Protein AF-A0A6G0QU38-F1 (afdb_monomer)

Solvent-accessible surface area (backbone atoms only — not comparable to full-atom values): 20913 Å² total; per-residue (Å²): 89,66,68,60,54,45,53,57,48,73,74,32,94,84,66,45,70,65,59,50,24,56,46,50,22,68,76,66,70,71,56,74,58,52,66,67,56,54,54,48,53,69,67,51,74,89,78,92,53,99,56,76,74,62,92,64,86,72,71,57,101,47,61,68,61,53,51,50,51,50,51,51,52,53,54,51,55,74,68,57,76,94,80,87,87,85,88,84,82,90,90,87,86,83,85,90,82,86,81,88,78,88,81,86,83,83,86,78,87,92,62,63,77,64,53,52,55,51,49,51,52,52,52,52,51,51,48,54,50,51,48,51,52,50,48,53,51,50,51,50,50,50,52,51,48,52,50,50,53,51,50,49,53,51,52,54,52,50,51,53,51,50,53,50,51,54,46,53,56,42,50,78,74,46,82,72,60,66,68,62,54,52,52,50,51,52,49,50,52,51,51,51,52,54,50,50,54,50,54,54,51,54,52,53,54,50,54,54,53,50,54,52,52,55,50,51,50,52,51,52,55,52,57,71,67,44,80,88,68,67,67,66,57,55,52,54,52,51,51,53,51,51,53,52,51,52,52,51,50,53,51,53,53,51,53,52,51,51,50,51,54,51,51,53,52,50,52,53,50,52,52,52,53,51,51,51,49,52,54,51,50,52,52,52,50,51,53,50,51,53,50,52,53,52,51,52,53,50,52,51,52,52,51,54,52,51,54,50,52,54,50,54,51,51,53,50,51,53,51,51,52,54,52,49,54,52,50,51,54,51,52,51,53,52,51,54,52,48,53,54,50,50,54,52,53,50,53,52,50,52,53,52,52,52,55,55,63,74,74,110

Mean predicted aligned error: 23.04 Å

Organism: NCBI:txid53985

Sequence (360 aa):
MRNQARSHYYANPKMTYELMADWCAREFGRGRPARSTISQILRTPLQDCANPDTMRLRQGAHPEMEAELFAEIAAQASTMSVTDIIDLDLEQKPAISDGVDRGQGKRGDVEATQVEQGIAFVVELEQMGLETEKFKAQQMEFQSLMQRHTSVLNMTIEEHQLDMTAFELKIEKHGLDKDDVEMKNAQHQQDTAALKMKIEGHHQDLCVLKMQLEQQSRYITSLDTVPSGIVQHQDIAALQQHALETKALKQDIAALQEQHAQETKALKQDIAALAQMHAHDIATFKKSYVLQAQDIATITKSYVLQAQEMSTMKELHKKANSSLSGTDSAIEAVRDELKKKDKILLGIRDVVNALIQSKN

Foldseek 3Di:
DLVVLLVVPVVDVPDDLQNSQVVCCVPVVDDRDDSVVSVVSNPDDDDPDPDPPDPDPPCDPDVPVVVVVVVVVVVVVVVDDDDDPDDDDDDDDDDDDDDDDDDDDDDDDDPCPPVVVVVVVVVVVVVVVVVVVVVVVVVVVVVVVVVVVVVVVVVVVVVVVVVVVVVVVVCVPDPDPVVVVVVVVVVVVVVVVVVVVVVVVVVVVVVVVVVVVVVVVVVVVVVVPPPPDDPVVVVVVVVVVVVVVVVVVVVVVVVVVVVVVVVVVVVVVVVVVVVVVVVVVVVVVVVVVVVVVVVVVVVVVVVVVVVVVVVVVVVVVVVVVVVVVVVVVVVVVVVVVVVVVVVVVVVVVVVVVVVVVVVD

Structure (mmCIF, N/CA/C/O backbone):
data_AF-A0A6G0QU38-F1
#
_entry.id   AF-A0A6G0QU38-F1
#
loop_
_atom_site.group_PDB
_atom_site.id
_atom_site.type_symbol
_atom_site.label_atom_id
_atom_site.label_alt_id
_atom_site.label_comp_id
_atom_site.label_asym_id
_atom_site.label_entity_id
_atom_site.label_seq_id
_atom_site.pdbx_PDB_ins_code
_atom_site.Cartn_x
_atom_site.Cartn_y
_atom_site.Cartn_z
_atom_site.occupancy
_atom_site.B_iso_or_equiv
_atom_site.auth_seq_id
_atom_site.auth_comp_id
_atom_site.auth_asym_id
_atom_site.auth_atom_id
_atom_site.pdbx_PDB_model_num
ATOM 1 N N . MET A 1 1 ? -10.727 -23.084 -14.901 1.00 67.94 1 MET A N 1
ATOM 2 C CA . MET A 1 1 ? -11.896 -22.278 -14.434 1.00 67.94 1 MET A CA 1
ATOM 3 C C . MET A 1 1 ? -12.925 -21.946 -15.527 1.00 67.94 1 MET A C 1
ATOM 5 O O . MET A 1 1 ? -14.022 -22.484 -15.472 1.00 67.94 1 MET A O 1
ATOM 9 N N . ARG A 1 2 ? -12.651 -21.050 -16.499 1.00 74.19 2 ARG A N 1
ATOM 10 C CA . ARG A 1 2 ? -13.700 -20.515 -17.410 1.00 74.19 2 ARG A CA 1
ATOM 11 C C . ARG A 1 2 ? -14.380 -21.585 -18.280 1.00 74.19 2 ARG A C 1
ATOM 13 O O . ARG A 1 2 ? -15.598 -21.559 -18.420 1.00 74.19 2 ARG A O 1
ATOM 20 N N . ASN A 1 3 ? -13.618 -22.542 -18.811 1.00 72.94 3 ASN A N 1
ATOM 21 C CA . ASN A 1 3 ? -14.157 -23.629 -19.642 1.00 72.94 3 ASN A CA 1
ATOM 22 C C . ASN A 1 3 ? -14.991 -24.635 -18.824 1.00 72.94 3 ASN A C 1
ATOM 24 O O . ASN A 1 3 ? -16.092 -24.991 -19.235 1.00 72.94 3 ASN A O 1
ATOM 28 N N . GLN A 1 4 ? -14.530 -25.009 -17.624 1.00 75.50 4 GLN A N 1
ATOM 29 C CA . GLN A 1 4 ? -15.280 -25.867 -16.691 1.00 75.50 4 GLN A CA 1
ATOM 30 C C . GLN A 1 4 ? -16.606 -25.224 -16.259 1.00 75.50 4 GLN A C 1
ATOM 32 O O . GLN A 1 4 ? -17.638 -25.888 -16.245 1.00 75.50 4 GLN A O 1
ATOM 37 N N . ALA A 1 5 ? -16.603 -23.914 -15.994 1.00 77.56 5 ALA A N 1
ATOM 38 C CA . ALA A 1 5 ? -17.813 -23.168 -15.666 1.00 77.56 5 ALA A CA 1
ATOM 39 C C . ALA A 1 5 ? -18.856 -23.210 -16.801 1.00 77.56 5 ALA A C 1
ATOM 41 O O . ALA A 1 5 ? -20.038 -23.443 -16.560 1.00 77.56 5 ALA A O 1
ATOM 42 N N . ARG A 1 6 ? -18.433 -23.054 -18.058 1.00 80.00 6 ARG A N 1
ATOM 43 C CA . ARG A 1 6 ? -19.341 -23.155 -19.214 1.00 80.00 6 ARG A CA 1
ATOM 44 C C . ARG A 1 6 ? -19.922 -24.554 -19.365 1.00 80.00 6 ARG A C 1
ATOM 46 O O . ARG A 1 6 ? -21.130 -24.686 -19.524 1.00 80.00 6 ARG A O 1
ATOM 53 N N . SER A 1 7 ? -19.072 -25.577 -19.278 1.00 80.25 7 SER A N 1
ATOM 54 C CA . SER A 1 7 ? -19.500 -26.977 -19.363 1.00 80.25 7 SER A CA 1
ATOM 55 C C . SER A 1 7 ? -20.567 -27.288 -18.308 1.00 80.25 7 SER A C 1
ATOM 57 O O . SER A 1 7 ? -21.636 -27.800 -18.629 1.00 80.25 7 SER A O 1
ATOM 59 N N . HIS A 1 8 ? -20.343 -26.849 -17.067 1.00 82.06 8 HIS A N 1
ATOM 60 C CA . HIS A 1 8 ? -21.290 -27.035 -15.971 1.00 82.06 8 HIS A CA 1
ATOM 61 C C . HIS A 1 8 ? -22.615 -26.270 -16.157 1.00 82.06 8 HIS A C 1
ATOM 63 O O . HIS A 1 8 ? -23.669 -26.767 -15.760 1.00 82.06 8 HIS A O 1
ATOM 69 N N . TYR A 1 9 ? -22.591 -25.083 -16.776 1.00 83.50 9 TYR A N 1
ATOM 70 C CA . TYR A 1 9 ? -23.801 -24.317 -17.097 1.00 83.50 9 TYR A CA 1
ATOM 71 C C . TYR A 1 9 ? -24.631 -24.991 -18.199 1.00 83.50 9 TYR A C 1
ATOM 73 O O . TYR A 1 9 ? -25.836 -25.166 -18.036 1.00 83.50 9 TYR A O 1
ATOM 81 N N . TYR A 1 10 ? -23.995 -25.426 -19.290 1.00 81.62 10 TYR A N 1
ATOM 82 C CA . TYR A 1 10 ? -24.692 -26.083 -20.402 1.00 81.62 10 TYR A CA 1
ATOM 83 C C . TYR A 1 10 ? -25.174 -27.499 -20.064 1.00 81.62 10 TYR A C 1
ATOM 85 O O . TYR A 1 10 ? -26.200 -27.930 -20.583 1.00 81.62 10 TYR A O 1
ATOM 93 N N . ALA A 1 11 ? -24.495 -28.199 -19.151 1.00 82.00 11 ALA A N 1
ATOM 94 C CA . ALA A 1 11 ? -24.938 -29.495 -18.639 1.00 82.00 11 ALA A CA 1
ATOM 95 C C . ALA A 1 11 ? -26.179 -29.405 -17.726 1.00 82.00 11 ALA A C 1
ATOM 97 O O . ALA A 1 11 ? -26.825 -30.419 -17.475 1.00 82.00 11 ALA A O 1
ATOM 98 N N . ASN A 1 12 ? -26.535 -28.210 -17.233 1.00 79.25 12 ASN A N 1
ATOM 99 C CA . ASN A 1 12 ? -27.616 -28.007 -16.268 1.00 79.25 12 ASN A CA 1
ATOM 100 C C . ASN A 1 12 ? -28.650 -26.975 -16.769 1.00 79.25 12 ASN A C 1
ATOM 102 O O . ASN A 1 12 ? -28.546 -25.789 -16.450 1.00 79.25 12 ASN A O 1
ATOM 106 N N . PRO A 1 13 ? -29.728 -27.403 -17.457 1.00 72.69 13 PRO A N 1
ATOM 107 C CA . PRO A 1 13 ? -30.704 -26.504 -18.093 1.00 72.69 13 PRO A CA 1
ATOM 108 C C . PRO A 1 13 ? -31.480 -25.568 -17.147 1.00 72.69 13 PRO A C 1
ATOM 110 O O . PRO A 1 13 ? -32.122 -24.627 -17.601 1.00 72.69 13 PRO A O 1
ATOM 113 N N . LYS A 1 14 ? -31.456 -25.823 -15.832 1.00 82.38 14 LYS A N 1
ATOM 114 C CA . LYS A 1 14 ? -32.123 -25.005 -14.798 1.00 82.38 14 LYS A CA 1
ATOM 115 C C . LYS A 1 14 ? -31.163 -24.074 -14.045 1.00 82.38 14 LYS A C 1
ATOM 117 O O . LYS A 1 14 ? -31.558 -23.456 -13.057 1.00 82.38 14 LYS A O 1
ATOM 122 N N . MET A 1 15 ? -29.901 -23.991 -14.464 1.00 82.31 15 MET A N 1
ATOM 123 C CA . MET A 1 15 ? -28.881 -23.210 -13.769 1.00 82.31 15 MET A CA 1
ATOM 124 C C . MET A 1 15 ? -29.110 -21.705 -13.968 1.00 82.31 15 MET A C 1
ATOM 126 O O . MET A 1 15 ? -29.047 -21.187 -15.083 1.00 82.31 15 MET A O 1
ATOM 130 N N . THR A 1 16 ? -29.342 -20.975 -12.876 1.00 85.62 16 THR A N 1
ATOM 131 C CA . THR A 1 16 ? -29.398 -19.505 -12.896 1.00 85.62 16 THR A CA 1
ATOM 132 C C . THR A 1 16 ? -28.001 -18.906 -12.712 1.00 85.62 16 THR A C 1
ATOM 134 O O . THR A 1 16 ? -27.084 -19.555 -12.207 1.00 85.62 16 THR A O 1
ATOM 137 N N . TYR A 1 17 ? -27.826 -17.635 -13.085 1.00 83.88 17 TYR A N 1
ATOM 138 C CA . TYR A 1 17 ? -26.554 -16.920 -12.905 1.00 83.88 17 TYR A CA 1
ATOM 139 C C . TYR A 1 17 ? -26.079 -16.873 -11.442 1.00 83.88 17 TYR A C 1
ATOM 141 O O . TYR A 1 17 ? -24.877 -16.849 -11.190 1.00 83.88 17 TYR A O 1
ATOM 149 N N . GLU A 1 18 ? -27.008 -16.860 -10.485 1.00 83.12 18 GLU A N 1
ATOM 150 C CA . GLU A 1 18 ? -26.704 -16.818 -9.050 1.00 83.12 18 GLU A CA 1
ATOM 151 C C . GLU A 1 18 ? -26.213 -18.172 -8.541 1.00 83.12 18 GLU A C 1
ATOM 153 O O . GLU A 1 18 ? -25.169 -18.235 -7.895 1.00 83.12 18 GLU A O 1
ATOM 158 N N . LEU A 1 19 ? -26.882 -19.259 -8.937 1.00 86.06 19 LEU A N 1
ATOM 159 C CA . LEU A 1 19 ? -26.439 -20.623 -8.637 1.00 86.06 19 LEU A CA 1
ATOM 160 C C . LEU A 1 19 ? -25.075 -20.925 -9.269 1.00 86.06 19 LEU A C 1
ATOM 162 O O . LEU A 1 19 ? -24.245 -21.618 -8.680 1.00 86.06 19 LEU A O 1
ATOM 166 N N . MET A 1 20 ? -24.814 -20.346 -10.441 1.00 85.25 20 MET A N 1
ATOM 167 C CA . MET A 1 20 ? -23.531 -20.450 -11.123 1.00 85.25 20 MET A CA 1
ATOM 168 C C . MET A 1 20 ? -22.408 -19.701 -10.390 1.00 85.25 20 MET A C 1
ATOM 170 O O . MET A 1 20 ? -21.277 -20.187 -10.333 1.00 85.25 20 MET A O 1
ATOM 174 N N . ALA A 1 21 ? -22.709 -18.539 -9.804 1.00 84.12 21 ALA A N 1
ATOM 175 C CA . ALA A 1 21 ? -21.761 -17.801 -8.973 1.00 84.12 21 ALA A CA 1
ATOM 176 C C . ALA A 1 21 ? -21.427 -18.571 -7.686 1.00 84.12 21 ALA A C 1
ATOM 178 O O . ALA A 1 21 ? -20.257 -18.668 -7.314 1.00 84.12 21 ALA A O 1
ATOM 179 N N . ASP A 1 22 ? -22.434 -19.176 -7.054 1.00 84.69 22 ASP A N 1
ATOM 180 C CA . ASP A 1 22 ? -22.270 -19.968 -5.830 1.00 84.69 22 ASP A CA 1
ATOM 181 C C . ASP A 1 22 ? -21.532 -21.289 -6.088 1.00 84.69 22 ASP A C 1
ATOM 183 O O . ASP A 1 22 ? -20.786 -21.776 -5.239 1.00 84.69 22 ASP A O 1
ATOM 187 N N . TRP A 1 23 ? -21.711 -21.879 -7.271 1.00 86.94 23 TRP A N 1
ATOM 188 C CA . TRP A 1 23 ? -20.914 -23.021 -7.713 1.00 86.94 23 TRP A CA 1
ATOM 189 C C . TRP A 1 23 ? -19.450 -22.627 -7.951 1.00 86.94 23 TRP A C 1
ATOM 191 O O . TRP A 1 23 ? -18.556 -23.259 -7.397 1.00 86.94 23 TRP A O 1
ATOM 201 N N . CYS A 1 24 ? -19.189 -21.528 -8.671 1.00 83.25 24 CYS A N 1
ATOM 202 C CA . CYS A 1 24 ? -17.822 -21.045 -8.900 1.00 83.25 24 CYS A CA 1
ATOM 203 C C . CYS A 1 24 ? -17.079 -20.724 -7.592 1.00 83.25 24 CYS A C 1
ATOM 205 O O . CYS A 1 24 ? -15.880 -20.976 -7.488 1.00 83.25 24 CYS A O 1
ATOM 207 N N . ALA A 1 25 ? -17.780 -20.163 -6.603 1.00 84.00 25 ALA A N 1
ATOM 208 C CA . ALA A 1 25 ? -17.205 -19.845 -5.299 1.00 84.00 25 ALA A CA 1
ATOM 209 C C . ALA A 1 25 ? -16.774 -21.107 -4.533 1.00 84.00 25 ALA A C 1
ATOM 211 O O . ALA A 1 25 ? -15.713 -21.111 -3.910 1.00 84.00 25 ALA A O 1
ATOM 212 N N . ARG A 1 26 ? -17.584 -22.173 -4.606 1.00 83.69 26 ARG A N 1
ATOM 213 C CA . ARG A 1 26 ? -17.302 -23.465 -3.963 1.00 83.69 26 ARG A CA 1
ATOM 214 C C . ARG A 1 26 ? -16.169 -24.222 -4.646 1.00 83.69 26 ARG A C 1
ATOM 216 O O . ARG A 1 26 ? -15.296 -24.727 -3.956 1.00 83.69 26 ARG A O 1
ATOM 223 N N . GLU A 1 27 ? -16.166 -24.257 -5.975 1.00 79.69 27 GLU A N 1
ATOM 224 C CA . GLU A 1 27 ? -15.218 -25.068 -6.744 1.00 79.69 27 GLU A CA 1
ATOM 225 C C . GLU A 1 27 ? -13.812 -24.450 -6.796 1.00 79.69 27 GLU A C 1
ATOM 227 O O . GLU A 1 27 ? -12.810 -25.151 -6.711 1.00 79.69 27 GLU A O 1
ATOM 232 N N . PHE A 1 28 ? -13.716 -23.120 -6.915 1.00 77.62 28 PHE A N 1
ATOM 233 C CA . PHE A 1 28 ? -12.434 -22.442 -7.150 1.00 77.62 28 PHE A CA 1
ATOM 234 C C . PHE A 1 28 ? -11.893 -21.674 -5.936 1.00 77.62 28 PHE A C 1
ATOM 236 O O . PHE A 1 28 ? -10.830 -21.064 -6.039 1.00 77.62 28 PHE A O 1
ATOM 243 N N . GLY A 1 29 ? -12.609 -21.653 -4.804 1.00 67.75 29 GLY A N 1
ATOM 244 C CA . GLY A 1 29 ? -12.152 -21.091 -3.521 1.00 67.75 29 GLY A CA 1
ATOM 245 C C . GLY A 1 29 ? -11.828 -19.586 -3.506 1.00 67.75 29 GLY A C 1
ATOM 246 O O . GLY A 1 29 ? -11.359 -19.064 -2.497 1.00 67.75 29 GLY A O 1
ATOM 247 N N . ARG A 1 30 ? -12.056 -18.859 -4.610 1.00 62.75 30 ARG A N 1
ATOM 248 C CA . ARG A 1 30 ? -11.684 -17.444 -4.786 1.00 62.75 30 ARG A CA 1
ATOM 249 C C . ARG A 1 30 ? -12.902 -16.524 -4.773 1.00 62.75 30 ARG A C 1
ATOM 251 O O . ARG A 1 30 ? -13.203 -15.892 -5.779 1.00 62.75 30 ARG A O 1
ATOM 258 N N . GLY A 1 31 ? -13.578 -16.432 -3.629 1.00 70.94 31 GLY A N 1
ATOM 259 C CA . GLY A 1 31 ? -14.702 -15.509 -3.426 1.00 70.94 31 GLY A CA 1
ATOM 260 C C . GLY A 1 31 ? -15.882 -15.726 -4.385 1.00 70.94 31 GLY A C 1
ATOM 261 O O . GLY A 1 31 ? -15.836 -16.539 -5.306 1.00 70.94 31 GLY A O 1
ATOM 262 N N . ARG A 1 32 ? -16.988 -15.008 -4.163 1.00 82.44 32 ARG A N 1
ATOM 263 C CA . ARG A 1 32 ? -18.164 -15.097 -5.038 1.00 82.44 32 ARG A CA 1
ATOM 264 C C . ARG A 1 32 ? -17.981 -14.186 -6.259 1.00 82.44 32 ARG A C 1
ATOM 266 O O . ARG A 1 32 ? -17.958 -12.967 -6.082 1.00 82.44 32 ARG A O 1
ATOM 273 N N . PRO A 1 33 ? -17.861 -14.720 -7.488 1.00 82.19 33 PRO A N 1
ATOM 274 C CA . PRO A 1 33 ? -17.767 -13.887 -8.682 1.00 82.19 33 PRO A CA 1
ATOM 275 C C . PRO A 1 33 ? -19.059 -13.093 -8.904 1.00 82.19 33 PRO A C 1
ATOM 277 O O . PRO A 1 33 ? -20.164 -13.593 -8.691 1.00 82.19 33 PRO A O 1
ATOM 280 N N . ALA A 1 34 ? -18.921 -11.847 -9.359 1.00 82.06 34 ALA A N 1
ATOM 281 C CA . ALA A 1 34 ? -20.062 -10.991 -9.658 1.00 82.06 34 ALA A CA 1
ATOM 282 C C . ALA A 1 34 ? -20.886 -11.544 -10.834 1.00 82.06 34 ALA A C 1
ATOM 284 O O . ALA A 1 34 ? -20.367 -12.195 -11.746 1.00 82.06 34 ALA A O 1
ATOM 285 N N . ARG A 1 35 ? -22.184 -11.219 -10.862 1.00 80.81 35 ARG A N 1
ATOM 286 C CA . ARG A 1 35 ? -23.106 -11.637 -11.934 1.00 80.81 35 ARG A CA 1
ATOM 287 C C . ARG A 1 35 ? -22.637 -11.191 -13.327 1.00 80.81 35 ARG A C 1
ATOM 289 O O . ARG A 1 35 ? -22.788 -11.941 -14.290 1.00 80.81 35 ARG A O 1
ATOM 296 N N . SER A 1 36 ? -22.027 -10.009 -13.430 1.00 81.31 36 SER A N 1
ATOM 297 C CA . SER A 1 36 ? -21.408 -9.498 -14.662 1.00 81.31 36 SER A CA 1
ATOM 298 C C . SER A 1 36 ? -20.256 -10.386 -15.140 1.00 81.31 36 SER A C 1
ATOM 300 O O . SER A 1 36 ? -20.175 -10.702 -16.324 1.00 81.31 36 SER A O 1
ATOM 302 N N . THR A 1 37 ? -19.422 -10.872 -14.219 1.00 80.81 37 THR A N 1
ATOM 303 C CA . THR A 1 37 ? -18.314 -11.791 -14.503 1.00 80.81 37 THR A CA 1
ATOM 304 C C . THR A 1 37 ? -18.816 -13.141 -15.011 1.00 80.81 37 THR A C 1
ATOM 306 O O . THR A 1 37 ? -18.273 -13.658 -15.984 1.00 80.81 37 THR A O 1
ATOM 309 N N . ILE A 1 38 ? -19.885 -13.693 -14.425 1.00 83.62 38 ILE A N 1
ATOM 310 C CA . ILE A 1 38 ? -20.508 -14.931 -14.927 1.00 83.62 38 ILE A CA 1
ATOM 311 C C . ILE A 1 38 ? -21.076 -14.722 -16.335 1.00 83.62 38 ILE A C 1
ATOM 313 O O . ILE A 1 38 ? -20.831 -15.536 -17.224 1.00 83.62 38 ILE A O 1
ATOM 317 N N . SER A 1 39 ? -21.773 -13.606 -16.572 1.00 82.69 39 SER A N 1
ATOM 318 C CA . SER A 1 39 ? -22.273 -13.273 -17.911 1.00 82.69 39 SER A CA 1
ATOM 319 C C . SER A 1 39 ? -21.142 -13.133 -18.930 1.00 82.69 39 SER A C 1
ATOM 321 O O . SER A 1 39 ? -21.315 -13.520 -20.082 1.00 82.69 39 SER A O 1
ATOM 323 N N . GLN A 1 40 ? -19.996 -12.583 -18.532 1.00 80.56 40 GLN A N 1
ATOM 324 C CA . GLN A 1 40 ? -18.836 -12.448 -19.406 1.00 80.56 40 GLN A CA 1
ATOM 325 C C . GLN A 1 40 ? -18.214 -13.813 -19.714 1.00 80.56 40 GLN A C 1
ATOM 327 O O . GLN A 1 40 ? -17.955 -14.112 -20.874 1.00 80.56 40 GLN A O 1
ATOM 332 N N . ILE A 1 41 ? -18.068 -14.685 -18.710 1.00 79.81 41 ILE A N 1
ATOM 333 C CA . ILE A 1 41 ? -17.572 -16.057 -18.895 1.00 79.81 41 ILE A CA 1
ATOM 334 C C . ILE A 1 41 ? -18.436 -16.817 -19.905 1.00 79.81 41 ILE A C 1
ATOM 336 O O . ILE A 1 41 ? -17.880 -17.467 -20.787 1.00 79.81 41 ILE A O 1
ATOM 340 N N . LEU A 1 42 ? -19.765 -16.714 -19.815 1.00 80.06 42 LEU A N 1
ATOM 341 C CA . LEU A 1 42 ? -20.686 -17.423 -20.710 1.00 80.06 42 LEU A CA 1
ATOM 342 C C . LEU A 1 42 ? -20.724 -16.853 -22.138 1.00 80.06 42 LEU A C 1
ATOM 344 O O . LEU A 1 42 ? -20.991 -17.603 -23.070 1.00 80.06 42 LEU A O 1
ATOM 348 N N . ARG A 1 43 ? -20.443 -15.555 -22.319 1.00 77.88 43 ARG A N 1
ATOM 349 C CA . ARG A 1 43 ? -20.462 -14.888 -23.636 1.00 77.88 43 ARG A CA 1
ATOM 350 C C . ARG A 1 43 ? -19.135 -14.944 -24.386 1.00 77.88 43 ARG A C 1
ATOM 352 O O . ARG A 1 43 ? -19.136 -14.864 -25.608 1.00 77.88 43 ARG A O 1
ATOM 359 N N . THR A 1 44 ? -18.004 -15.022 -23.688 1.00 71.25 44 THR A N 1
ATOM 360 C CA . THR A 1 44 ? -16.700 -15.122 -24.354 1.00 71.25 44 THR A CA 1
ATOM 361 C C . THR A 1 44 ? -16.576 -16.497 -25.028 1.00 71.25 44 THR A C 1
ATOM 363 O O . THR A 1 44 ? -16.853 -17.496 -24.356 1.00 71.25 44 THR A O 1
ATOM 366 N N . PRO A 1 45 ? -16.143 -16.577 -26.302 1.00 62.72 45 PRO A N 1
ATOM 367 C CA . PRO A 1 45 ? -15.952 -17.848 -26.998 1.00 62.72 45 PRO A CA 1
ATOM 368 C C . PRO A 1 45 ? -14.957 -18.762 -26.265 1.00 62.72 45 PRO A C 1
ATOM 370 O O . PRO A 1 45 ? -14.193 -18.326 -25.391 1.00 62.72 45 PRO A O 1
ATOM 373 N N . LEU A 1 46 ? -15.017 -20.058 -26.585 1.00 59.75 46 LEU A N 1
ATOM 374 C CA . LEU A 1 46 ? -14.060 -21.052 -26.099 1.00 59.75 46 LEU A CA 1
ATOM 375 C C . LEU A 1 46 ? -12.644 -20.566 -26.429 1.00 59.75 46 LEU A C 1
ATOM 377 O O . LEU A 1 46 ? -12.359 -20.192 -27.560 1.00 59.75 46 LEU A O 1
ATOM 381 N N . GLN A 1 47 ? -11.798 -20.481 -25.402 1.00 57.75 47 GLN A N 1
ATOM 382 C CA . GLN A 1 47 ? -10.388 -20.162 -25.589 1.00 57.75 47 GLN A CA 1
ATOM 383 C C . GLN A 1 47 ? -9.652 -21.490 -25.720 1.00 57.75 47 GLN A C 1
ATOM 385 O O . GLN A 1 47 ? -9.602 -22.249 -24.746 1.00 57.75 47 GLN A O 1
ATOM 390 N N . ASP A 1 48 ? -9.108 -21.744 -26.907 1.00 51.91 48 ASP A N 1
ATOM 391 C CA . ASP A 1 48 ? -8.175 -22.834 -27.180 1.00 51.91 48 ASP A CA 1
ATOM 392 C C . ASP A 1 48 ? -6.814 -22.451 -26.595 1.00 51.91 48 ASP A C 1
ATOM 394 O O . ASP A 1 48 ? -5.942 -21.903 -27.262 1.00 51.91 48 ASP A O 1
ATOM 398 N N . CYS A 1 49 ? -6.654 -22.645 -25.289 1.00 48.41 49 CYS A N 1
ATOM 399 C CA . CYS A 1 49 ? -5.359 -22.522 -24.637 1.00 48.41 49 CYS A CA 1
ATOM 400 C C . CYS A 1 49 ? -4.787 -23.919 -24.388 1.00 48.41 49 CYS A C 1
ATOM 402 O O . CYS A 1 49 ? -5.468 -24.772 -23.817 1.00 48.41 49 CYS A O 1
ATOM 404 N N . ALA A 1 50 ? -3.515 -24.123 -24.747 1.00 44.22 50 ALA A N 1
ATOM 405 C CA . ALA A 1 50 ? -2.784 -25.380 -24.555 1.00 44.22 50 ALA A CA 1
ATOM 406 C C . ALA A 1 50 ? -2.741 -25.859 -23.087 1.00 44.22 50 ALA A C 1
ATOM 408 O O . ALA A 1 50 ? -2.482 -27.030 -22.829 1.00 44.22 50 ALA A O 1
ATOM 409 N N . ASN A 1 51 ? -3.035 -24.979 -22.120 1.00 46.25 51 ASN A N 1
ATOM 410 C CA . ASN A 1 51 ? -3.222 -25.349 -20.722 1.00 46.25 51 ASN A CA 1
ATOM 411 C C . ASN A 1 51 ? -4.562 -24.810 -20.165 1.00 46.25 51 ASN A C 1
ATOM 413 O O . ASN A 1 51 ? -4.650 -23.621 -19.825 1.00 46.25 51 ASN A O 1
ATOM 417 N N . PRO A 1 52 ? -5.592 -25.667 -20.024 1.00 50.09 52 PRO A N 1
ATOM 418 C CA . PRO A 1 52 ? -6.938 -25.279 -19.590 1.00 50.09 52 PRO A CA 1
ATOM 419 C C . PRO A 1 52 ? -7.035 -24.809 -18.123 1.00 50.09 52 PRO A C 1
ATOM 421 O O . PRO A 1 52 ? -8.054 -24.216 -17.736 1.00 50.09 52 PRO A O 1
ATOM 424 N N . ASP A 1 53 ? -5.980 -25.010 -17.323 1.00 45.09 53 ASP A N 1
ATOM 425 C CA . ASP A 1 53 ? -5.917 -24.649 -15.899 1.00 45.09 53 ASP A CA 1
ATOM 426 C C . ASP A 1 53 ? -5.175 -23.334 -15.617 1.00 45.09 53 ASP A C 1
ATOM 428 O O . ASP A 1 53 ? -5.130 -22.858 -14.477 1.00 45.09 53 ASP A O 1
ATOM 432 N N . THR A 1 54 ? -4.647 -22.667 -16.646 1.00 51.12 54 THR A N 1
ATOM 433 C CA . THR A 1 54 ? -3.965 -21.381 -16.460 1.00 51.12 54 THR A CA 1
ATOM 434 C C . THR A 1 54 ? -4.949 -20.273 -16.069 1.00 51.12 54 THR A C 1
ATOM 436 O O . THR A 1 54 ? -5.793 -19.811 -16.835 1.00 51.12 54 THR A O 1
ATOM 439 N N . MET A 1 55 ? -4.840 -19.796 -14.825 1.00 48.81 55 MET A N 1
ATOM 440 C CA . MET A 1 55 ? -5.698 -18.724 -14.296 1.00 48.81 55 MET A CA 1
ATOM 441 C C . MET A 1 55 ? -5.385 -17.332 -14.867 1.00 48.81 55 MET A C 1
ATOM 443 O O . MET A 1 55 ? -6.129 -16.380 -14.623 1.00 48.81 55 MET A O 1
ATOM 447 N N . ARG A 1 56 ? -4.293 -17.194 -15.620 1.00 50.09 56 ARG A N 1
ATOM 448 C CA . ARG A 1 56 ? -3.892 -15.970 -16.311 1.00 50.09 56 ARG A CA 1
ATOM 449 C C . ARG A 1 56 ? -3.259 -16.364 -17.641 1.00 50.09 56 ARG A C 1
ATOM 451 O O . ARG A 1 56 ? -2.149 -16.879 -17.646 1.00 50.09 56 ARG 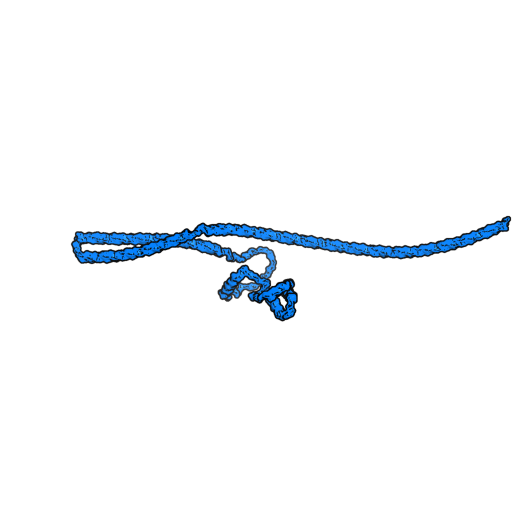A O 1
ATOM 458 N N . LEU A 1 57 ? -3.935 -16.055 -18.744 1.00 47.47 57 LEU A N 1
ATOM 459 C CA . LEU A 1 57 ? -3.248 -15.768 -19.999 1.00 47.47 57 LEU A CA 1
ATOM 460 C C . LEU A 1 57 ? -2.467 -14.477 -19.750 1.00 47.47 57 LEU A C 1
ATOM 462 O O . LEU A 1 57 ? -3.004 -13.382 -19.895 1.00 47.47 57 LEU A O 1
ATOM 466 N N . ARG A 1 58 ? -1.226 -14.594 -19.274 1.00 45.66 58 ARG A N 1
ATOM 467 C CA . ARG A 1 58 ? -0.251 -13.567 -19.611 1.00 45.66 58 ARG A CA 1
ATOM 468 C C . ARG A 1 58 ? 0.065 -13.855 -21.069 1.00 45.66 58 ARG A C 1
ATOM 470 O O . ARG A 1 58 ? 0.798 -14.794 -21.342 1.00 45.66 58 ARG A O 1
ATOM 477 N N . GLN A 1 59 ? -0.568 -13.128 -21.986 1.00 46.69 59 GLN A N 1
ATOM 478 C CA . GLN A 1 59 ? 0.098 -12.921 -23.264 1.00 46.69 59 GLN A CA 1
ATOM 479 C C . GLN A 1 59 ? 1.451 -12.324 -22.890 1.00 46.69 59 GLN A C 1
ATOM 481 O O . GLN A 1 59 ? 1.495 -11.377 -22.091 1.00 46.69 59 GLN A O 1
ATOM 486 N N . GLY A 1 60 ? 2.539 -12.940 -23.343 1.00 51.69 60 GLY A N 1
ATOM 487 C CA . GLY A 1 60 ? 3.827 -12.288 -23.263 1.00 51.69 60 GLY A CA 1
ATOM 488 C C . GLY A 1 60 ? 3.744 -10.900 -23.868 1.00 51.69 60 GLY A C 1
ATOM 489 O O . GLY A 1 60 ? 2.839 -10.596 -24.650 1.00 51.69 60 GLY A O 1
ATOM 490 N N . ALA A 1 61 ? 4.691 -10.039 -23.513 1.00 57.69 61 ALA A N 1
ATOM 491 C CA . ALA A 1 61 ? 4.750 -8.697 -24.084 1.00 57.69 61 ALA A CA 1
ATOM 492 C C . ALA A 1 61 ? 4.782 -8.722 -25.631 1.00 57.69 61 ALA A C 1
ATOM 494 O O . ALA A 1 61 ? 4.350 -7.755 -26.255 1.00 57.69 61 ALA A O 1
ATOM 495 N N . HIS A 1 62 ? 5.222 -9.840 -26.230 1.00 55.81 62 HIS A N 1
ATOM 496 C CA . HIS A 1 62 ? 5.343 -10.048 -27.672 1.00 55.81 62 HIS A CA 1
ATOM 497 C C . HIS A 1 62 ? 4.860 -11.456 -28.082 1.00 55.81 62 HIS A C 1
ATOM 499 O O . HIS A 1 62 ? 5.668 -12.376 -28.183 1.00 55.81 62 HIS A O 1
ATOM 505 N N . PRO A 1 63 ? 3.552 -11.652 -28.327 1.00 58.97 63 PRO A N 1
ATOM 506 C CA . PRO A 1 63 ? 2.988 -12.973 -28.622 1.00 58.97 63 PRO A CA 1
ATOM 507 C C . PRO A 1 63 ? 3.501 -13.593 -29.934 1.00 58.97 63 PRO A C 1
ATOM 509 O O . PRO A 1 63 ? 3.550 -14.814 -30.042 1.00 58.97 63 PRO A O 1
ATOM 512 N N . GLU A 1 64 ? 3.902 -12.777 -30.911 1.00 67.56 64 GLU A N 1
ATOM 513 C CA . GLU A 1 64 ? 4.475 -13.252 -32.182 1.00 67.56 64 GLU A CA 1
ATOM 514 C C . GLU A 1 64 ? 5.916 -13.757 -31.999 1.00 67.56 64 GLU A C 1
ATOM 516 O O . GLU A 1 64 ? 6.249 -14.855 -32.433 1.00 67.56 64 GLU A O 1
ATOM 521 N N . MET A 1 65 ? 6.736 -13.022 -31.243 1.00 65.12 65 MET A N 1
ATOM 522 C CA . MET A 1 65 ? 8.127 -13.391 -30.944 1.00 65.12 65 MET A CA 1
ATOM 523 C C . MET A 1 65 ? 8.220 -14.635 -30.050 1.00 65.12 65 MET A C 1
ATOM 525 O O . MET A 1 65 ? 9.115 -15.459 -30.210 1.00 65.12 65 MET A O 1
ATOM 529 N N . GLU A 1 66 ? 7.281 -14.803 -29.115 1.00 62.41 66 GLU A N 1
ATOM 530 C CA . GLU A 1 66 ? 7.198 -16.021 -28.303 1.00 62.41 66 GLU A CA 1
ATOM 531 C C . GLU A 1 66 ? 6.824 -17.248 -29.144 1.00 62.41 66 GLU A C 1
ATOM 533 O O . GLU A 1 66 ? 7.313 -18.341 -28.864 1.00 62.41 66 GLU A O 1
ATOM 538 N N . ALA A 1 67 ? 5.996 -17.082 -30.181 1.00 67.25 67 ALA A N 1
ATOM 539 C CA . ALA A 1 67 ? 5.646 -18.166 -31.095 1.00 67.25 67 ALA A CA 1
ATOM 540 C C . ALA A 1 67 ? 6.837 -18.578 -31.975 1.00 67.25 67 ALA A C 1
ATOM 542 O O . ALA A 1 67 ? 7.070 -19.774 -32.154 1.00 67.25 67 ALA A O 1
ATOM 543 N N . GLU A 1 68 ? 7.617 -17.609 -32.462 1.00 72.00 68 GLU A N 1
ATOM 544 C CA . GLU A 1 68 ? 8.859 -17.868 -33.203 1.00 72.00 68 GLU A CA 1
ATOM 545 C C . GLU A 1 68 ? 9.905 -18.563 -32.327 1.00 72.00 68 GLU A C 1
ATOM 547 O O . GLU A 1 68 ? 10.424 -19.610 -32.705 1.00 72.00 68 GLU A O 1
ATOM 552 N N . LEU A 1 69 ? 10.138 -18.068 -31.106 1.00 70.25 69 LEU A N 1
ATOM 553 C CA . LEU A 1 69 ? 11.064 -18.694 -30.160 1.00 70.25 69 LEU A CA 1
ATOM 554 C C . LEU A 1 69 ? 10.645 -20.130 -29.814 1.00 70.25 69 LEU A C 1
ATOM 556 O O . LEU A 1 69 ? 11.487 -21.017 -29.685 1.00 70.25 69 LEU A O 1
ATOM 560 N N . PHE A 1 70 ? 9.342 -20.381 -29.671 1.00 70.44 70 PHE A N 1
ATOM 561 C CA . PHE A 1 70 ? 8.840 -21.725 -29.403 1.00 70.44 70 PHE A CA 1
ATOM 562 C C . PHE A 1 70 ? 9.033 -22.663 -30.602 1.00 70.44 70 PHE A C 1
ATOM 564 O O . PHE A 1 70 ? 9.378 -23.828 -30.405 1.00 70.44 70 PHE A O 1
ATOM 571 N N . ALA A 1 71 ? 8.852 -22.169 -31.831 1.00 70.69 71 ALA A N 1
ATOM 572 C CA . ALA A 1 71 ? 9.137 -22.930 -33.046 1.00 70.69 71 ALA A CA 1
ATOM 573 C C . ALA A 1 71 ? 10.634 -23.268 -33.163 1.00 70.69 71 ALA A C 1
ATOM 575 O O . ALA A 1 71 ? 10.975 -24.406 -33.484 1.00 70.69 71 ALA A O 1
ATOM 576 N N . GLU A 1 72 ? 11.512 -22.325 -32.816 1.00 72.25 72 GLU A N 1
ATOM 577 C CA . GLU A 1 72 ? 12.970 -22.498 -32.802 1.00 72.25 72 GLU A CA 1
ATOM 578 C C . GLU A 1 72 ? 13.412 -23.547 -31.764 1.00 72.25 72 GLU A C 1
ATOM 580 O O . GLU A 1 72 ? 14.160 -24.473 -32.076 1.00 72.25 72 GLU A O 1
ATOM 585 N N . ILE A 1 73 ? 12.895 -23.460 -30.531 1.00 69.06 73 ILE A N 1
ATOM 586 C CA . ILE A 1 73 ? 13.187 -24.424 -29.456 1.00 69.06 73 ILE A CA 1
ATOM 587 C C . ILE A 1 73 ? 12.657 -25.816 -29.820 1.00 69.06 73 ILE A C 1
ATOM 589 O O . ILE A 1 73 ? 13.331 -26.818 -29.579 1.00 69.06 73 ILE A O 1
ATOM 593 N N . ALA A 1 74 ? 11.464 -25.901 -30.416 1.00 67.94 74 ALA A N 1
ATOM 594 C CA . ALA A 1 74 ? 10.902 -27.170 -30.866 1.00 67.94 74 ALA A CA 1
ATOM 595 C C . ALA A 1 74 ? 11.747 -27.792 -31.989 1.00 67.94 74 ALA A C 1
ATOM 597 O O . ALA A 1 74 ? 12.015 -28.992 -31.946 1.00 67.94 74 ALA A O 1
ATOM 598 N N . ALA A 1 75 ? 12.227 -26.978 -32.937 1.00 69.69 75 ALA A N 1
ATOM 599 C CA . ALA A 1 75 ? 13.135 -27.407 -33.997 1.00 69.69 75 ALA A CA 1
ATOM 600 C C . ALA A 1 75 ? 14.479 -27.905 -33.432 1.00 69.69 75 ALA A C 1
ATOM 602 O O . ALA A 1 75 ? 14.949 -28.976 -33.827 1.00 69.69 75 ALA A O 1
ATOM 603 N N . GLN A 1 76 ? 15.041 -27.198 -32.444 1.00 64.94 76 GLN A N 1
ATOM 604 C CA . GLN A 1 76 ? 16.268 -27.597 -31.747 1.00 64.94 76 GLN A CA 1
ATOM 605 C C . GLN A 1 76 ? 16.108 -28.904 -30.959 1.00 64.94 76 GLN A C 1
ATOM 607 O O . GLN A 1 76 ? 16.994 -29.763 -30.992 1.00 64.94 76 GLN A O 1
ATOM 612 N N . ALA A 1 77 ? 14.963 -29.103 -30.302 1.00 57.53 77 ALA A N 1
ATOM 613 C CA . ALA A 1 77 ? 14.657 -30.336 -29.583 1.00 57.53 77 ALA A CA 1
ATOM 614 C C . ALA A 1 77 ? 14.542 -31.549 -30.525 1.00 57.53 77 ALA A C 1
ATOM 616 O O . ALA A 1 77 ? 14.946 -32.648 -30.155 1.00 57.53 77 ALA A O 1
ATOM 617 N N . SER A 1 78 ? 14.067 -31.361 -31.761 1.00 59.25 78 SER A N 1
ATOM 618 C CA . SER A 1 78 ? 14.082 -32.414 -32.791 1.00 59.25 78 SER A CA 1
ATOM 619 C C . SER A 1 78 ? 15.472 -32.714 -33.368 1.00 59.25 78 SER A C 1
ATOM 621 O O . SER A 1 78 ? 15.671 -33.799 -33.912 1.00 59.25 78 SER A O 1
ATOM 623 N N . THR A 1 79 ? 16.443 -31.805 -33.232 1.00 54.50 79 THR A N 1
ATOM 624 C CA . THR A 1 79 ? 17.845 -32.036 -33.635 1.00 54.50 79 THR A CA 1
ATOM 625 C C . THR A 1 79 ? 18.727 -32.633 -32.537 1.00 54.50 79 THR A C 1
ATOM 627 O O . THR A 1 79 ? 19.799 -33.150 -32.845 1.00 54.50 79 THR A O 1
ATOM 630 N N . MET A 1 80 ? 18.298 -32.617 -31.271 1.00 45.22 80 MET A N 1
ATOM 631 C CA . MET A 1 80 ? 19.042 -33.241 -30.174 1.00 45.22 80 MET A CA 1
ATOM 632 C C . MET A 1 80 ? 18.564 -34.677 -29.945 1.00 45.22 80 MET A C 1
ATOM 634 O O . MET A 1 80 ? 17.611 -34.941 -29.215 1.00 45.22 80 MET A O 1
ATOM 638 N N . SER A 1 81 ? 19.247 -35.628 -30.584 1.00 40.09 81 SER A N 1
ATOM 639 C CA . SER A 1 81 ? 19.091 -37.051 -30.301 1.00 40.09 81 SER A CA 1
ATOM 640 C C . SER A 1 81 ? 19.509 -37.380 -28.866 1.00 40.09 81 SER A C 1
ATOM 642 O O . SER A 1 81 ? 20.573 -36.985 -28.398 1.00 40.09 81 SER A O 1
ATOM 644 N N . VAL A 1 82 ? 18.652 -38.156 -28.209 1.00 43.69 82 VAL A N 1
ATOM 645 C CA . VAL A 1 82 ? 18.799 -38.797 -26.900 1.00 43.69 82 VAL A CA 1
ATOM 646 C C . VAL A 1 82 ? 20.093 -39.616 -26.812 1.00 43.69 82 VAL A C 1
ATOM 648 O O . VAL A 1 82 ? 20.092 -40.779 -27.195 1.00 43.69 82 VAL A O 1
ATOM 651 N N . THR A 1 83 ? 21.168 -39.048 -26.268 1.00 39.69 83 THR A N 1
ATOM 652 C CA . THR A 1 83 ? 22.320 -39.802 -25.734 1.00 39.69 83 THR A CA 1
ATOM 653 C C . THR A 1 83 ? 23.096 -38.950 -24.729 1.00 39.69 83 THR A C 1
ATOM 655 O O . THR A 1 83 ? 24.195 -38.548 -25.056 1.00 39.69 83 THR A O 1
ATOM 658 N N . ASP A 1 84 ? 22.519 -38.623 -23.565 1.00 38.88 84 ASP A N 1
ATOM 659 C CA . ASP A 1 84 ? 23.274 -38.279 -22.331 1.00 38.88 84 ASP A CA 1
ATOM 660 C C . ASP A 1 84 ? 22.322 -38.154 -21.117 1.00 38.88 84 ASP A C 1
ATOM 662 O O . ASP A 1 84 ? 22.405 -37.250 -20.287 1.00 38.88 84 ASP A O 1
ATOM 666 N N . ILE A 1 85 ? 21.358 -39.074 -21.011 1.00 42.72 85 ILE A N 1
ATOM 667 C CA . ILE A 1 85 ? 20.607 -39.297 -19.771 1.00 42.72 85 ILE A CA 1
ATOM 668 C C . ILE A 1 85 ? 21.051 -40.665 -19.280 1.00 42.72 85 ILE A C 1
ATOM 670 O O . ILE A 1 85 ? 20.555 -41.655 -19.800 1.00 42.72 85 ILE A O 1
ATOM 674 N N . ILE A 1 86 ? 22.023 -40.697 -18.369 1.00 42.50 86 ILE A N 1
ATOM 675 C CA . ILE A 1 86 ? 22.267 -41.688 -17.304 1.00 42.50 86 ILE A CA 1
ATOM 676 C C . ILE A 1 86 ? 23.641 -41.340 -16.713 1.00 42.50 86 ILE A C 1
ATOM 678 O O . ILE A 1 86 ? 24.637 -41.424 -17.419 1.00 42.50 86 ILE A O 1
ATOM 682 N N . ASP A 1 87 ? 23.630 -40.891 -15.453 1.00 32.84 87 ASP A N 1
ATOM 683 C CA . ASP A 1 87 ? 24.666 -41.051 -14.412 1.00 32.84 87 ASP A CA 1
ATOM 684 C C . ASP A 1 87 ? 24.747 -39.803 -13.515 1.00 32.84 87 ASP A C 1
ATOM 686 O O . ASP A 1 87 ? 25.536 -38.889 -13.731 1.00 32.84 87 ASP A O 1
ATOM 690 N N . LEU A 1 88 ? 23.938 -39.759 -12.455 1.00 35.16 88 LEU A N 1
ATOM 691 C CA . LEU A 1 88 ? 24.423 -40.171 -11.135 1.00 35.16 88 LEU A CA 1
ATOM 692 C C . LEU A 1 88 ? 23.343 -40.029 -10.062 1.00 35.16 88 LEU A C 1
ATOM 694 O O . LEU A 1 88 ? 22.452 -39.183 -10.097 1.00 35.16 88 LEU A O 1
ATOM 698 N N . ASP A 1 89 ? 23.477 -40.972 -9.150 1.00 35.62 89 ASP A N 1
ATOM 699 C CA . ASP A 1 89 ? 22.520 -41.533 -8.226 1.00 35.62 89 ASP A CA 1
ATOM 700 C C . ASP A 1 89 ? 22.415 -40.740 -6.913 1.00 35.62 89 ASP A C 1
ATOM 702 O O . ASP A 1 89 ? 23.182 -39.820 -6.622 1.00 35.62 89 ASP A O 1
ATOM 706 N N . LEU A 1 90 ? 21.416 -41.137 -6.136 1.00 44.03 90 LEU A N 1
ATOM 707 C CA . LEU A 1 90 ? 21.004 -40.646 -4.833 1.00 44.03 90 LEU A CA 1
ATOM 708 C C . LEU A 1 90 ? 22.082 -40.701 -3.731 1.00 44.03 90 LEU A C 1
ATOM 710 O O . LEU A 1 90 ? 22.934 -41.578 -3.694 1.00 44.03 90 LEU A O 1
ATOM 714 N N . GLU A 1 91 ? 21.857 -39.820 -2.747 1.00 38.44 91 GLU A N 1
ATOM 715 C CA . GLU A 1 91 ? 22.112 -39.944 -1.298 1.00 38.44 91 GLU A CA 1
ATOM 716 C C . GLU A 1 91 ? 23.148 -38.977 -0.704 1.00 38.44 91 GLU A C 1
ATOM 718 O O . GLU A 1 91 ? 24.349 -39.214 -0.737 1.00 38.44 91 GLU A O 1
ATOM 723 N N . GLN A 1 92 ? 22.651 -37.927 -0.032 1.00 30.55 92 GLN A N 1
ATOM 724 C CA . GLN A 1 92 ? 22.925 -37.650 1.391 1.00 30.55 92 GLN A CA 1
ATOM 725 C C . GLN A 1 92 ? 22.195 -36.378 1.863 1.00 30.55 92 GLN A C 1
ATOM 727 O O . GLN A 1 92 ? 22.261 -35.320 1.244 1.00 30.55 92 GLN A O 1
ATOM 732 N N . LYS A 1 93 ? 21.512 -36.483 3.009 1.00 36.34 93 LYS A N 1
ATOM 733 C CA . LYS A 1 93 ? 21.008 -35.363 3.824 1.00 36.34 93 LYS A CA 1
ATOM 734 C C . LYS A 1 93 ? 21.822 -35.345 5.128 1.00 36.34 93 LYS A C 1
ATOM 736 O O . LYS A 1 93 ? 21.945 -36.406 5.738 1.00 36.34 93 LYS A O 1
ATOM 741 N N . PRO A 1 94 ? 22.365 -34.195 5.566 1.00 34.59 94 PRO A N 1
ATOM 742 C CA . PRO A 1 94 ? 21.846 -33.471 6.749 1.00 34.59 94 PRO A CA 1
ATOM 743 C C . PRO A 1 94 ? 21.836 -31.936 6.520 1.00 34.59 94 PRO A C 1
ATOM 745 O O . PRO A 1 94 ? 22.668 -31.395 5.813 1.00 34.59 94 PRO A O 1
ATOM 748 N N . ALA A 1 95 ? 20.769 -31.206 6.856 1.00 31.39 95 ALA A N 1
ATOM 749 C CA . ALA A 1 95 ? 20.541 -30.483 8.120 1.00 31.39 95 ALA A CA 1
ATOM 750 C C . ALA A 1 95 ? 21.523 -29.318 8.441 1.00 31.39 95 ALA A C 1
ATOM 752 O O . ALA A 1 95 ? 22.649 -29.560 8.841 1.00 31.39 95 ALA A O 1
ATOM 753 N N . ILE A 1 96 ? 20.976 -28.086 8.389 1.00 32.25 96 ILE A N 1
ATOM 754 C CA . ILE A 1 96 ? 21.250 -26.887 9.222 1.00 32.25 96 ILE A CA 1
ATOM 755 C C . ILE A 1 96 ? 22.688 -26.316 9.210 1.00 32.25 96 ILE A C 1
ATOM 757 O O . ILE A 1 96 ? 23.546 -26.814 9.921 1.00 32.25 96 ILE A O 1
ATOM 761 N N . SER A 1 97 ? 22.915 -25.159 8.580 1.00 28.25 97 SER A N 1
ATOM 762 C CA . SER A 1 97 ? 22.987 -23.832 9.230 1.00 28.25 97 SER A CA 1
ATOM 763 C C . SER A 1 97 ? 23.520 -22.766 8.262 1.00 28.25 97 SER A C 1
ATOM 765 O O . SER A 1 97 ? 24.046 -23.066 7.196 1.00 28.25 97 SER A O 1
ATOM 767 N N . ASP A 1 98 ? 23.275 -21.524 8.665 1.00 30.34 98 ASP A N 1
ATOM 768 C CA . ASP A 1 98 ? 23.690 -20.229 8.140 1.00 30.34 98 ASP A CA 1
ATOM 769 C C . ASP A 1 98 ? 24.896 -20.136 7.197 1.00 30.34 98 ASP A C 1
ATOM 771 O O . ASP A 1 98 ? 25.991 -20.620 7.468 1.00 30.34 98 ASP A O 1
ATOM 775 N N . GLY A 1 99 ? 24.716 -19.248 6.218 1.00 32.53 99 GLY A N 1
ATOM 776 C CA . GLY A 1 99 ? 25.769 -18.324 5.823 1.00 32.53 99 GLY A CA 1
ATOM 777 C C . GLY A 1 99 ? 26.460 -18.640 4.504 1.00 32.53 99 GLY A C 1
ATOM 778 O O . GLY A 1 99 ? 27.285 -19.534 4.420 1.00 32.53 99 GLY A O 1
ATOM 779 N N . VAL A 1 100 ? 26.224 -17.731 3.553 1.00 41.44 100 VAL A N 1
ATOM 780 C CA . VAL A 1 100 ? 27.151 -17.330 2.483 1.00 41.44 100 VAL A CA 1
ATOM 781 C C . VAL A 1 100 ? 27.381 -18.346 1.355 1.00 41.44 100 VAL A C 1
ATOM 783 O O . VAL A 1 100 ? 28.181 -19.258 1.478 1.00 41.44 100 VAL A O 1
ATOM 786 N N . ASP A 1 101 ? 26.793 -18.056 0.191 1.00 28.48 101 ASP A N 1
ATOM 787 C CA . ASP A 1 101 ? 27.360 -18.357 -1.137 1.00 28.48 101 ASP A CA 1
ATOM 788 C C . ASP A 1 101 ? 26.693 -17.379 -2.133 1.00 28.48 101 ASP A C 1
ATOM 790 O O . ASP A 1 101 ? 25.487 -17.147 -2.054 1.00 28.48 101 ASP A O 1
ATOM 794 N N . ARG A 1 102 ? 27.379 -16.527 -2.912 1.00 36.28 102 ARG A N 1
ATOM 795 C CA . ARG A 1 102 ? 28.255 -16.796 -4.071 1.00 36.28 102 ARG A CA 1
ATOM 796 C C . ARG A 1 102 ? 27.724 -17.891 -5.011 1.00 36.28 102 ARG A C 1
ATOM 798 O O . ARG A 1 102 ? 27.370 -18.978 -4.599 1.00 36.28 102 ARG A O 1
ATOM 805 N N . GLY A 1 103 ? 27.694 -17.553 -6.304 1.00 29.19 103 GLY A N 1
ATOM 806 C CA . GLY A 1 103 ? 27.278 -18.423 -7.413 1.00 29.19 103 GLY A CA 1
ATOM 807 C C . GLY A 1 103 ? 26.221 -17.744 -8.288 1.00 29.19 103 GLY A C 1
ATOM 808 O O . GLY A 1 103 ? 25.032 -17.842 -8.023 1.00 29.19 103 GLY A O 1
ATOM 809 N N . GLN A 1 104 ? 26.602 -16.823 -9.178 1.00 41.69 104 GLN A N 1
ATOM 810 C CA . GLN A 1 104 ? 26.876 -17.108 -10.599 1.00 41.69 104 GLN A CA 1
ATOM 811 C C . GLN A 1 104 ? 25.754 -17.879 -11.311 1.00 41.69 104 GLN A C 1
ATOM 813 O O . GLN A 1 104 ? 25.503 -19.044 -11.031 1.00 41.69 104 GLN A O 1
ATOM 818 N N . GLY A 1 105 ? 25.139 -17.232 -12.306 1.00 27.97 105 GLY A N 1
ATOM 819 C CA . GLY A 1 105 ? 24.123 -17.859 -13.148 1.00 27.97 105 GLY A CA 1
ATOM 820 C C . GLY A 1 105 ? 23.562 -16.941 -14.230 1.00 27.97 105 GLY A C 1
ATOM 821 O O . GLY A 1 105 ? 22.429 -16.497 -14.128 1.00 27.97 105 GLY A O 1
ATOM 822 N N . LYS A 1 106 ? 24.387 -16.691 -15.254 1.00 43.62 106 LYS A N 1
ATOM 823 C CA . LYS A 1 106 ? 24.030 -16.418 -16.661 1.00 43.62 106 LYS A CA 1
ATOM 824 C C . LYS A 1 106 ? 23.013 -15.294 -16.952 1.00 43.62 106 LYS A C 1
ATOM 826 O O . LYS A 1 106 ? 21.808 -15.507 -17.008 1.00 43.62 106 LYS A O 1
ATOM 831 N N . ARG A 1 107 ? 23.544 -14.128 -17.332 1.00 31.36 107 ARG A N 1
ATOM 832 C CA . ARG A 1 107 ? 22.973 -13.298 -18.405 1.00 31.36 107 ARG A CA 1
ATOM 833 C C . ARG A 1 107 ? 24.053 -13.088 -19.458 1.00 31.36 107 ARG A C 1
ATOM 835 O O . ARG A 1 107 ? 24.813 -12.130 -19.384 1.00 31.36 107 ARG A O 1
ATOM 842 N N . GLY A 1 108 ? 24.152 -14.055 -20.363 1.00 41.72 108 GLY A N 1
ATOM 843 C CA . GLY A 1 108 ? 24.532 -13.739 -21.731 1.00 41.72 108 GLY A CA 1
ATOM 844 C C . GLY A 1 108 ? 23.343 -13.068 -22.418 1.00 41.72 108 GLY A C 1
ATOM 845 O O . GLY A 1 108 ? 22.209 -13.196 -21.955 1.00 41.72 108 GLY A O 1
ATOM 846 N N . ASP A 1 109 ? 23.650 -12.368 -23.500 1.00 39.66 109 ASP A N 1
ATOM 847 C CA . ASP A 1 109 ? 22.717 -11.922 -24.535 1.00 39.66 109 ASP A CA 1
ATOM 848 C C . ASP A 1 109 ? 21.941 -10.632 -24.259 1.00 39.66 109 ASP A C 1
ATOM 850 O O . ASP A 1 109 ? 20.719 -10.634 -24.286 1.00 39.66 109 ASP A O 1
ATOM 854 N N . VAL A 1 110 ? 22.648 -9.506 -24.078 1.00 40.81 110 VAL A N 1
ATOM 855 C CA . VAL A 1 110 ? 22.242 -8.214 -24.685 1.00 40.81 110 VAL A CA 1
ATOM 856 C C . VAL A 1 110 ? 23.473 -7.317 -24.942 1.00 40.81 110 VAL A C 1
ATOM 858 O O . VAL A 1 110 ? 23.512 -6.170 -24.513 1.00 40.81 110 VAL A O 1
ATOM 861 N N . GLU A 1 111 ? 24.520 -7.819 -25.602 1.00 38.53 111 GLU A N 1
ATOM 862 C CA . GLU A 1 111 ? 25.605 -6.951 -26.124 1.00 38.53 111 GLU A CA 1
ATOM 863 C C . GLU A 1 111 ? 26.025 -7.279 -27.570 1.00 38.53 111 GLU A C 1
ATOM 865 O O . GLU A 1 111 ? 26.871 -6.589 -28.131 1.00 38.53 111 GLU A O 1
ATOM 870 N N . ALA A 1 112 ? 25.399 -8.263 -28.228 1.00 38.81 112 ALA A N 1
ATOM 871 C CA . ALA A 1 112 ? 25.772 -8.634 -29.596 1.00 38.81 112 ALA A CA 1
ATOM 872 C C . ALA A 1 112 ? 25.311 -7.609 -30.653 1.00 38.81 112 ALA A C 1
ATOM 874 O O . ALA A 1 112 ? 26.037 -7.339 -31.599 1.00 38.81 112 ALA A O 1
ATOM 875 N N . THR A 1 113 ? 24.174 -6.932 -30.472 1.00 41.38 113 THR A N 1
ATOM 876 C CA . THR A 1 113 ? 23.573 -6.124 -31.552 1.00 41.38 113 THR A CA 1
ATOM 877 C C . THR A 1 113 ? 24.148 -4.717 -31.740 1.00 41.38 113 THR A C 1
ATOM 879 O O . THR A 1 113 ? 23.967 -4.144 -32.809 1.00 41.38 113 THR A O 1
ATOM 882 N N . GLN A 1 114 ? 24.857 -4.144 -30.758 1.00 39.19 114 GLN A N 1
ATOM 883 C CA . GLN A 1 114 ? 25.526 -2.835 -30.924 1.00 39.19 114 GLN A CA 1
ATOM 884 C C . GLN A 1 114 ? 27.014 -2.962 -31.270 1.00 39.19 114 GLN A C 1
ATOM 886 O O . GLN A 1 114 ? 27.548 -2.110 -31.979 1.00 39.19 114 GLN A O 1
ATOM 891 N N . VAL A 1 115 ? 27.674 -4.039 -30.834 1.00 40.34 115 VAL A N 1
ATOM 892 C CA . VAL A 1 115 ? 29.065 -4.323 -31.212 1.00 40.34 115 VAL A CA 1
ATOM 893 C C . VAL A 1 115 ? 29.137 -4.857 -32.647 1.00 40.34 115 VAL A C 1
ATOM 895 O O . VAL A 1 115 ? 30.024 -4.445 -33.387 1.00 40.34 115 VAL A O 1
ATOM 898 N N . GLU A 1 116 ? 28.169 -5.662 -33.100 1.00 37.75 116 GLU A N 1
ATOM 899 C CA . GLU A 1 116 ? 28.114 -6.121 -34.499 1.00 37.75 116 GLU A CA 1
ATOM 900 C C . GLU A 1 116 ? 27.876 -4.978 -35.495 1.00 37.75 116 GLU A C 1
ATOM 902 O O . GLU A 1 116 ? 28.476 -4.976 -36.566 1.00 37.75 116 GLU A O 1
ATOM 907 N N . GLN A 1 117 ? 27.089 -3.958 -35.134 1.00 39.38 117 GLN A N 1
ATOM 908 C CA . GLN A 1 117 ? 26.887 -2.777 -35.986 1.00 39.38 117 GLN A CA 1
ATOM 909 C C . GLN A 1 117 ? 28.128 -1.870 -36.039 1.00 39.38 117 GLN A C 1
ATOM 911 O O . GLN A 1 117 ? 28.433 -1.304 -37.087 1.00 39.38 117 GLN A O 1
ATOM 916 N N . GLY A 1 118 ? 28.884 -1.768 -34.939 1.00 37.44 118 GLY A N 1
ATOM 917 C CA . GLY A 1 118 ? 30.157 -1.042 -34.909 1.00 37.44 118 GLY A CA 1
ATOM 918 C C . GLY A 1 118 ? 31.280 -1.761 -35.664 1.00 37.44 118 GLY A C 1
ATOM 919 O O . GLY A 1 118 ? 32.040 -1.119 -36.384 1.00 37.44 118 GLY A O 1
ATOM 920 N N . ILE A 1 119 ? 31.363 -3.091 -35.550 1.00 43.00 119 ILE A N 1
ATOM 921 C CA . ILE A 1 119 ? 32.343 -3.905 -36.284 1.00 43.00 119 ILE A CA 1
ATOM 922 C C . ILE A 1 119 ? 32.011 -3.920 -37.780 1.00 43.00 119 ILE A C 1
ATOM 924 O O . ILE A 1 119 ? 32.923 -3.763 -38.583 1.00 43.00 119 ILE A O 1
ATOM 928 N N . ALA A 1 120 ? 30.735 -4.015 -38.169 1.00 38.06 120 ALA A N 1
ATOM 929 C CA . ALA A 1 120 ? 30.334 -3.922 -39.575 1.00 38.06 120 ALA A CA 1
ATOM 930 C C . ALA A 1 120 ? 30.740 -2.576 -40.208 1.00 38.06 120 ALA A C 1
ATOM 932 O O . ALA A 1 120 ? 31.284 -2.561 -41.308 1.00 38.06 120 ALA A O 1
ATOM 933 N N . PHE A 1 121 ? 30.575 -1.463 -39.484 1.00 34.62 121 PHE A N 1
ATOM 934 C CA . PHE A 1 121 ? 30.945 -0.129 -39.972 1.00 34.62 121 PHE A CA 1
ATOM 935 C C . PHE A 1 121 ? 32.467 0.091 -40.055 1.00 34.62 121 PHE A C 1
ATOM 937 O O . PHE A 1 121 ? 32.957 0.721 -40.992 1.00 34.62 121 PHE A O 1
ATOM 944 N N . VAL A 1 122 ? 33.242 -0.444 -39.101 1.00 42.94 122 VAL A N 1
ATOM 945 C CA . VAL A 1 122 ? 34.717 -0.384 -39.147 1.00 42.94 122 VAL A CA 1
ATOM 946 C C . VAL A 1 122 ? 35.265 -1.268 -40.269 1.00 42.94 122 VAL A C 1
ATOM 948 O O . VAL A 1 122 ? 36.166 -0.836 -40.986 1.00 42.94 122 VAL A O 1
ATOM 951 N N . VAL A 1 123 ? 34.683 -2.454 -40.478 1.00 50.72 123 VAL A N 1
ATOM 952 C CA . VAL A 1 123 ? 35.041 -3.340 -41.594 1.00 50.72 123 VAL A CA 1
ATOM 953 C C . VAL A 1 123 ? 34.706 -2.681 -42.935 1.00 50.72 123 VAL A C 1
ATOM 955 O O . VAL A 1 123 ? 35.552 -2.701 -43.819 1.00 50.72 123 VAL A O 1
ATOM 958 N N . GLU A 1 124 ? 33.554 -2.015 -43.087 1.00 48.44 124 GLU A N 1
ATOM 959 C CA . GLU A 1 124 ? 33.212 -1.283 -44.320 1.00 48.44 124 GLU A CA 1
ATOM 960 C C . GLU A 1 124 ? 34.152 -0.098 -44.600 1.00 48.44 124 GLU A C 1
ATOM 962 O O . GLU A 1 124 ? 34.543 0.115 -45.749 1.00 48.44 124 GLU A O 1
ATOM 967 N N . LEU A 1 125 ? 34.574 0.654 -43.576 1.00 46.16 125 LEU A N 1
ATOM 968 C CA . LEU A 1 125 ? 35.532 1.756 -43.743 1.00 46.16 125 LEU A CA 1
ATOM 969 C C . LEU A 1 125 ? 36.946 1.264 -44.086 1.00 46.16 125 LEU A C 1
ATOM 971 O O . LEU A 1 125 ? 37.602 1.853 -44.948 1.00 46.16 125 LEU A O 1
ATOM 975 N N . GLU A 1 126 ? 37.413 0.178 -43.463 1.00 48.53 126 GLU A N 1
ATOM 976 C CA . GLU A 1 126 ? 38.681 -0.464 -43.838 1.00 48.53 126 GLU A CA 1
ATOM 977 C C . GLU A 1 126 ? 38.611 -1.069 -45.243 1.00 48.53 126 GLU A C 1
ATOM 979 O O . GLU A 1 126 ? 39.580 -0.989 -45.998 1.00 48.53 126 GLU A O 1
ATOM 984 N N . GLN A 1 127 ? 37.459 -1.612 -45.636 1.00 51.94 127 GLN A N 1
ATOM 985 C CA . GLN A 1 127 ? 37.232 -2.176 -46.962 1.00 51.94 127 GLN A CA 1
ATOM 986 C C . GLN A 1 127 ? 37.204 -1.083 -48.040 1.00 51.94 127 GLN A C 1
ATOM 988 O O . GLN A 1 127 ? 37.863 -1.243 -49.067 1.00 51.94 127 GLN A O 1
ATOM 993 N N . MET A 1 128 ? 36.591 0.077 -47.774 1.00 48.31 128 MET A N 1
ATOM 994 C CA . MET A 1 128 ? 36.687 1.254 -48.651 1.00 48.31 128 MET A CA 1
ATOM 995 C C . MET A 1 128 ? 38.109 1.837 -48.718 1.00 48.31 128 MET A C 1
ATOM 997 O O . MET A 1 128 ? 38.552 2.266 -49.788 1.00 48.31 128 MET A O 1
ATOM 1001 N N . GLY A 1 129 ? 38.854 1.829 -47.606 1.00 54.56 129 GLY A N 1
ATOM 1002 C CA . GLY A 1 129 ? 40.269 2.223 -47.564 1.00 54.56 129 GLY A CA 1
ATOM 1003 C C . GLY A 1 129 ? 41.171 1.292 -48.386 1.00 54.56 129 GLY A C 1
ATOM 1004 O O . GLY A 1 129 ? 42.006 1.740 -49.173 1.00 54.56 129 GLY A O 1
ATOM 1005 N N . LEU A 1 130 ? 40.956 -0.020 -48.271 1.00 55.28 130 LEU A N 1
ATOM 1006 C CA . LEU A 1 130 ? 41.639 -1.042 -49.066 1.00 55.28 130 LEU A CA 1
ATOM 1007 C C . LEU A 1 130 ? 41.271 -0.960 -50.551 1.00 55.28 130 LEU A C 1
ATOM 1009 O O . LEU A 1 130 ? 42.126 -1.193 -51.404 1.00 55.28 130 LEU A O 1
ATOM 1013 N N . GLU A 1 131 ? 40.025 -0.627 -50.889 1.00 54.09 131 GLU A N 1
ATOM 1014 C CA . GLU A 1 131 ? 39.603 -0.423 -52.278 1.00 54.09 131 GLU A CA 1
ATOM 1015 C C . GLU A 1 131 ? 40.213 0.842 -52.893 1.00 54.09 131 GLU A C 1
ATOM 1017 O O . GLU A 1 131 ? 40.640 0.811 -54.048 1.00 54.09 131 GLU A O 1
ATOM 1022 N N . THR A 1 132 ? 40.366 1.923 -52.123 1.00 58.31 132 THR A N 1
ATOM 1023 C CA . THR A 1 132 ? 41.062 3.134 -52.593 1.00 58.31 132 THR A CA 1
ATOM 1024 C C . THR A 1 132 ? 42.565 2.915 -52.781 1.00 58.31 132 THR A C 1
ATOM 1026 O O . THR A 1 132 ? 43.132 3.390 -53.768 1.00 58.31 132 THR A O 1
ATOM 1029 N N . GLU A 1 133 ? 43.215 2.157 -51.896 1.00 63.53 133 GLU A N 1
ATOM 1030 C CA . GLU A 1 133 ? 44.612 1.723 -52.056 1.00 63.53 133 GLU A CA 1
ATOM 1031 C C . GLU A 1 133 ? 44.787 0.817 -53.287 1.00 63.53 133 GLU A C 1
ATOM 1033 O O . GLU A 1 133 ? 45.674 1.055 -54.110 1.00 63.53 133 GLU A O 1
ATOM 1038 N N . LYS A 1 134 ? 43.898 -0.169 -53.481 1.00 67.38 134 LYS A N 1
ATOM 1039 C CA . LYS A 1 134 ? 43.890 -1.031 -54.677 1.00 67.38 134 LYS A CA 1
ATOM 1040 C C . LYS A 1 134 ? 43.680 -0.232 -55.961 1.00 67.38 134 LYS A C 1
ATOM 1042 O O . LYS A 1 134 ? 44.329 -0.523 -56.962 1.00 67.38 134 LYS A O 1
ATOM 1047 N N . PHE A 1 135 ? 42.831 0.793 -55.936 1.00 57.12 135 PHE A N 1
ATOM 1048 C CA . PHE A 1 135 ? 42.610 1.667 -57.086 1.00 57.12 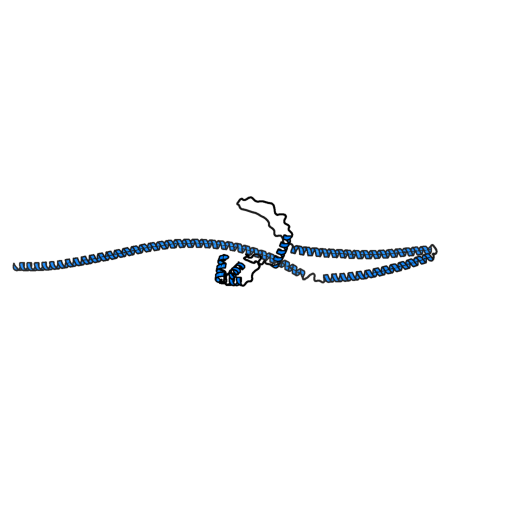135 PHE A CA 1
ATOM 1049 C C . PHE A 1 135 ? 43.841 2.528 -57.402 1.00 57.12 135 PHE A C 1
ATOM 1051 O O . PHE A 1 135 ? 44.237 2.630 -58.562 1.00 57.12 135 PHE A O 1
ATOM 1058 N N . LYS A 1 136 ? 44.515 3.089 -56.386 1.00 67.44 136 LYS A N 1
ATOM 1059 C CA . LYS A 1 136 ? 45.803 3.785 -56.577 1.00 67.44 136 LYS A CA 1
ATOM 1060 C C . LYS A 1 136 ? 46.884 2.848 -57.112 1.00 67.44 136 LYS A C 1
ATOM 1062 O O . LYS A 1 136 ? 47.649 3.246 -57.990 1.00 67.44 136 LYS A O 1
ATOM 1067 N N . ALA A 1 137 ? 46.933 1.608 -56.625 1.00 67.00 137 ALA A N 1
ATOM 1068 C CA . ALA A 1 137 ? 47.845 0.589 -57.130 1.00 67.00 137 ALA A CA 1
ATOM 1069 C C . ALA A 1 137 ? 47.550 0.251 -58.601 1.00 67.00 137 ALA A C 1
ATOM 1071 O O . ALA A 1 137 ? 48.464 0.299 -59.421 1.00 67.00 137 ALA A O 1
ATOM 1072 N N . GLN A 1 138 ? 46.283 0.032 -58.970 1.00 68.75 138 GLN A N 1
ATOM 1073 C CA . GLN A 1 138 ? 45.875 -0.178 -60.365 1.00 68.75 138 GLN A CA 1
ATOM 1074 C C . GLN A 1 138 ? 46.182 1.032 -61.256 1.00 68.75 138 GLN A C 1
ATOM 1076 O O . GLN A 1 138 ? 46.620 0.865 -62.392 1.00 68.75 138 GLN A O 1
ATOM 1081 N N . GLN A 1 139 ? 46.014 2.257 -60.753 1.00 69.69 139 GLN A N 1
ATOM 1082 C CA . GLN A 1 139 ? 46.367 3.474 -61.485 1.00 69.69 139 GLN A CA 1
ATOM 1083 C C . GLN A 1 139 ? 47.883 3.578 -61.729 1.00 69.69 139 GLN A C 1
ATOM 1085 O O . GLN A 1 139 ? 48.302 3.931 -62.834 1.00 69.69 139 GLN A O 1
ATOM 1090 N N . MET A 1 140 ? 48.711 3.245 -60.732 1.00 71.06 140 MET A N 1
ATOM 1091 C CA . MET A 1 140 ? 50.170 3.195 -60.884 1.00 71.06 140 MET A CA 1
ATOM 1092 C C . MET A 1 140 ? 50.615 2.066 -61.819 1.00 71.06 140 MET A C 1
ATOM 1094 O O . MET A 1 140 ? 51.511 2.274 -62.638 1.00 71.06 140 MET A O 1
ATOM 1098 N N . GLU A 1 141 ? 49.979 0.894 -61.757 1.00 72.06 141 GLU A N 1
ATOM 1099 C CA . GLU A 1 141 ? 50.229 -0.200 -62.699 1.00 72.06 141 GLU A CA 1
ATOM 1100 C C . GLU A 1 141 ? 49.867 0.200 -64.128 1.00 72.06 141 GLU A C 1
ATOM 1102 O O . GLU A 1 141 ? 50.656 -0.041 -65.041 1.00 72.06 141 GLU A O 1
ATOM 1107 N N . PHE A 1 142 ? 48.737 0.881 -64.325 1.00 70.81 142 PHE A N 1
ATOM 1108 C CA . PHE A 1 142 ? 48.337 1.397 -65.630 1.00 70.81 142 PHE A CA 1
ATOM 1109 C C . PHE A 1 142 ? 49.336 2.434 -66.165 1.00 70.81 142 PHE A C 1
ATOM 1111 O O . PHE A 1 142 ? 49.752 2.352 -67.321 1.00 70.81 142 PHE A O 1
ATOM 1118 N N . GLN A 1 143 ? 49.808 3.364 -65.326 1.00 72.19 143 GLN A N 1
ATOM 1119 C CA . GLN A 1 143 ? 50.866 4.305 -65.715 1.00 72.19 143 GLN A CA 1
ATOM 1120 C C . GLN A 1 143 ? 52.191 3.600 -66.043 1.00 72.19 143 GLN A C 1
ATOM 1122 O O . GLN A 1 143 ? 52.829 3.931 -67.045 1.00 72.19 143 GLN A O 1
ATOM 1127 N N . SER A 1 144 ? 52.591 2.603 -65.248 1.00 74.94 144 SER A N 1
ATOM 1128 C CA . SER A 1 144 ? 53.790 1.792 -65.498 1.00 74.94 144 SER A CA 1
ATOM 1129 C C . SER A 1 144 ? 53.678 1.003 -66.803 1.00 74.94 144 SER A C 1
ATOM 1131 O O . SER A 1 144 ? 54.647 0.908 -67.558 1.00 74.94 144 SER A O 1
ATOM 1133 N N . LEU A 1 145 ? 52.496 0.457 -67.096 1.00 77.50 145 LEU A N 1
ATOM 1134 C CA . LEU A 1 145 ? 52.214 -0.266 -68.329 1.00 77.50 145 LEU A CA 1
ATOM 1135 C C . LEU A 1 145 ? 52.295 0.670 -69.541 1.00 77.50 145 LEU A C 1
ATOM 1137 O O . LEU A 1 145 ? 52.961 0.339 -70.520 1.00 77.50 145 LEU A O 1
ATOM 1141 N N . MET A 1 146 ? 51.711 1.868 -69.451 1.00 72.19 146 MET A N 1
ATOM 1142 C CA . MET A 1 146 ? 51.802 2.892 -70.497 1.00 72.19 146 MET A CA 1
ATOM 1143 C C . MET A 1 146 ? 53.247 3.346 -70.742 1.00 72.19 146 MET A C 1
ATOM 1145 O O . MET A 1 146 ? 53.665 3.475 -71.895 1.00 72.19 146 MET A O 1
ATOM 1149 N N . GLN A 1 147 ? 54.044 3.531 -69.686 1.00 73.75 147 GLN A N 1
ATOM 1150 C CA . GLN A 1 147 ? 55.472 3.827 -69.823 1.00 73.75 147 GLN A CA 1
ATOM 1151 C C . GLN A 1 147 ? 56.236 2.676 -70.480 1.00 73.75 147 GLN A C 1
ATOM 1153 O O . GLN A 1 147 ? 57.040 2.922 -71.377 1.00 73.75 147 GLN A O 1
ATOM 1158 N N . ARG A 1 148 ? 55.959 1.423 -70.099 1.00 73.56 148 ARG A N 1
ATOM 1159 C CA . ARG A 1 148 ? 56.576 0.246 -70.728 1.00 73.56 148 ARG A CA 1
ATOM 1160 C C . ARG A 1 148 ? 56.224 0.142 -72.206 1.00 73.56 148 ARG A C 1
ATOM 1162 O O . ARG A 1 148 ? 57.127 -0.030 -73.015 1.00 73.56 148 ARG A O 1
ATOM 1169 N N . HIS A 1 149 ? 54.956 0.317 -72.576 1.00 70.25 149 HIS A N 1
ATOM 1170 C CA . HIS A 1 149 ? 54.546 0.341 -73.983 1.00 70.25 149 HIS A CA 1
ATOM 1171 C C . HIS A 1 149 ? 55.236 1.462 -74.766 1.00 70.25 149 HIS A C 1
ATOM 1173 O O . HIS A 1 149 ? 55.714 1.225 -75.872 1.00 70.25 149 HIS A O 1
ATOM 1179 N N . THR A 1 150 ? 55.355 2.653 -74.177 1.00 74.94 150 THR A N 1
ATOM 1180 C CA . THR A 1 150 ? 56.061 3.785 -74.798 1.00 74.94 150 THR A CA 1
ATOM 1181 C C . THR A 1 150 ? 57.553 3.488 -74.979 1.00 74.94 150 THR A C 1
ATOM 1183 O O . THR A 1 150 ? 58.110 3.744 -76.042 1.00 74.94 150 THR A O 1
ATOM 1186 N N . SER A 1 151 ? 58.196 2.880 -73.978 1.00 75.50 151 SER A N 1
ATOM 1187 C CA . SER A 1 151 ? 59.598 2.460 -74.055 1.00 75.50 151 SER A CA 1
ATOM 1188 C C . SER A 1 151 ? 59.817 1.377 -75.109 1.00 75.50 151 SER A C 1
ATOM 1190 O O . SER A 1 151 ? 60.786 1.464 -75.852 1.00 75.50 151 SER A O 1
ATOM 1192 N N . VAL A 1 152 ? 58.933 0.379 -75.204 1.00 74.12 152 VAL A N 1
ATOM 1193 C CA . VAL A 1 152 ? 59.018 -0.680 -76.225 1.00 74.12 152 VAL A CA 1
ATOM 1194 C C . VAL A 1 152 ? 58.858 -0.091 -77.623 1.00 74.12 152 VAL A C 1
ATOM 1196 O O . VAL A 1 152 ? 59.623 -0.445 -78.516 1.00 74.12 152 VAL A O 1
ATOM 1199 N N . LEU A 1 153 ? 57.921 0.843 -77.817 1.00 71.88 153 LEU A N 1
ATOM 1200 C CA . LEU A 1 153 ? 57.765 1.546 -79.092 1.00 71.88 153 LEU A CA 1
ATOM 1201 C C . LEU A 1 153 ? 59.029 2.332 -79.459 1.00 71.88 153 LEU A C 1
ATOM 1203 O O . LEU A 1 153 ? 59.510 2.189 -80.578 1.00 71.88 153 LEU A O 1
ATOM 1207 N N . ASN A 1 154 ? 59.610 3.085 -78.522 1.00 74.31 154 ASN A N 1
ATOM 1208 C CA . ASN A 1 154 ? 60.849 3.829 -78.771 1.00 74.31 154 ASN A CA 1
ATOM 1209 C C . ASN A 1 154 ? 62.023 2.902 -79.103 1.00 74.31 154 ASN A C 1
ATOM 1211 O O . ASN A 1 154 ? 62.742 3.158 -80.059 1.00 74.31 154 ASN A O 1
ATOM 1215 N N . MET A 1 155 ? 62.172 1.793 -78.376 1.00 75.06 155 MET A N 1
ATOM 1216 C CA . MET A 1 155 ? 63.237 0.820 -78.618 1.00 75.06 155 MET A CA 1
ATOM 1217 C C . MET A 1 155 ? 63.081 0.141 -79.989 1.00 75.06 155 MET A C 1
ATOM 1219 O O . MET A 1 155 ? 64.059 -0.033 -80.704 1.00 75.06 155 MET A O 1
ATOM 1223 N N . THR A 1 156 ? 61.843 -0.163 -80.400 1.00 72.81 156 THR A N 1
ATOM 1224 C CA . THR A 1 156 ? 61.549 -0.730 -81.731 1.00 72.81 156 THR A CA 1
ATOM 1225 C C . THR A 1 156 ? 61.850 0.279 -82.847 1.00 72.81 156 THR A C 1
ATOM 1227 O O . THR A 1 156 ? 62.353 -0.095 -83.905 1.00 72.81 156 THR A O 1
ATOM 1230 N N . ILE A 1 157 ? 61.566 1.566 -82.612 1.00 72.44 157 ILE A N 1
ATOM 1231 C CA . ILE A 1 157 ? 61.893 2.658 -83.542 1.00 72.44 157 ILE A CA 1
ATOM 1232 C C . ILE A 1 157 ? 63.412 2.830 -83.659 1.00 72.44 157 ILE A C 1
ATOM 1234 O O . ILE A 1 157 ? 63.917 2.962 -84.772 1.00 72.44 157 ILE A O 1
ATOM 1238 N N . GLU A 1 158 ? 64.144 2.804 -82.545 1.00 75.44 158 GLU A N 1
ATOM 1239 C CA . GLU A 1 158 ? 65.610 2.882 -82.533 1.00 75.44 158 GLU A CA 1
ATOM 1240 C C . GLU A 1 158 ? 66.250 1.674 -83.232 1.00 75.44 158 GLU A C 1
ATOM 1242 O O . GLU A 1 158 ? 67.174 1.842 -84.023 1.00 75.44 158 GLU A O 1
ATOM 1247 N N . GLU A 1 159 ? 65.723 0.465 -83.024 1.00 73.44 159 GLU A N 1
ATOM 1248 C CA . GLU A 1 159 ? 66.186 -0.749 -83.706 1.00 73.44 159 GLU A CA 1
ATOM 1249 C C . GLU A 1 159 ? 65.958 -0.665 -85.226 1.00 73.44 159 GLU A C 1
ATOM 1251 O O . GLU A 1 159 ? 66.871 -0.939 -86.003 1.00 73.44 159 GLU A O 1
ATOM 1256 N N . HIS A 1 160 ? 64.799 -0.161 -85.670 1.00 72.62 160 HIS A N 1
ATOM 1257 C CA . HIS A 1 160 ? 64.545 0.107 -87.094 1.00 72.62 160 HIS A CA 1
ATOM 1258 C C . HIS A 1 160 ? 65.464 1.200 -87.668 1.00 72.62 160 HIS A C 1
ATOM 1260 O O . HIS A 1 160 ? 65.860 1.125 -88.832 1.00 72.62 160 HIS A O 1
ATOM 1266 N N . GLN A 1 161 ? 65.824 2.217 -86.878 1.00 70.81 161 GLN A N 1
ATOM 1267 C CA . GLN A 1 161 ? 66.785 3.247 -87.294 1.00 70.81 161 GLN A CA 1
ATOM 1268 C C . GLN A 1 161 ? 68.209 2.687 -87.423 1.00 70.81 161 GLN A C 1
ATOM 1270 O O . GLN A 1 161 ? 68.931 3.061 -88.352 1.00 70.81 161 GLN A O 1
ATOM 1275 N N . LEU A 1 162 ? 68.608 1.777 -86.531 1.00 72.19 162 LEU A N 1
ATOM 1276 C CA . LEU A 1 162 ? 69.890 1.074 -86.600 1.00 72.19 162 LEU A CA 1
ATOM 1277 C C . LEU A 1 162 ? 69.955 0.125 -87.802 1.00 72.19 162 LEU A C 1
ATOM 1279 O O . LEU A 1 162 ? 70.972 0.087 -88.490 1.00 72.19 162 LEU A O 1
ATOM 1283 N N . ASP A 1 163 ? 68.868 -0.578 -88.117 1.00 72.69 163 ASP A N 1
ATOM 1284 C CA . ASP A 1 163 ? 68.793 -1.424 -89.312 1.00 72.69 163 ASP A CA 1
ATOM 1285 C C . ASP A 1 163 ? 68.812 -0.605 -90.611 1.00 72.69 163 ASP A C 1
ATOM 1287 O O . ASP A 1 163 ? 69.483 -0.988 -91.572 1.00 72.69 163 ASP A O 1
ATOM 1291 N N . MET A 1 164 ? 68.151 0.558 -90.637 1.00 69.31 164 MET A N 1
ATOM 1292 C CA . MET A 1 164 ? 68.236 1.522 -91.743 1.00 69.31 164 MET A CA 1
ATOM 1293 C C . MET A 1 164 ? 69.668 2.023 -91.957 1.00 69.31 164 MET A C 1
ATOM 1295 O O . MET A 1 164 ? 70.175 1.981 -93.076 1.00 69.31 164 MET A O 1
ATOM 1299 N N . THR A 1 165 ? 70.351 2.441 -90.891 1.00 70.94 165 THR A N 1
ATOM 1300 C CA . THR A 1 165 ? 71.741 2.921 -90.988 1.00 70.94 165 THR A CA 1
ATOM 1301 C C . THR A 1 165 ? 72.716 1.797 -91.337 1.00 70.94 165 THR A C 1
ATOM 1303 O O . THR A 1 165 ? 73.622 2.002 -92.142 1.00 70.94 165 THR A O 1
ATOM 1306 N N . ALA A 1 166 ? 72.519 0.580 -90.820 1.00 64.56 166 ALA A N 1
ATOM 1307 C CA . ALA A 1 166 ? 73.300 -0.594 -91.213 1.00 64.56 166 ALA A CA 1
ATOM 1308 C C . ALA A 1 166 ? 73.074 -0.979 -92.684 1.00 64.56 166 ALA A C 1
ATOM 1310 O O . ALA A 1 166 ? 74.006 -1.429 -93.357 1.00 64.56 166 ALA A O 1
ATOM 1311 N N . PHE A 1 167 ? 71.855 -0.791 -93.196 1.00 61.47 167 PHE A N 1
ATOM 1312 C CA . PHE A 1 167 ? 71.530 -0.977 -94.604 1.00 61.47 167 PHE A CA 1
ATOM 1313 C C . PHE A 1 167 ? 72.238 0.065 -95.475 1.00 61.47 167 PHE A C 1
ATOM 1315 O O . PHE A 1 167 ? 72.950 -0.333 -96.393 1.00 61.47 167 PHE A O 1
ATOM 1322 N N . GLU A 1 168 ? 72.162 1.356 -95.138 1.00 64.00 168 GLU A N 1
ATOM 1323 C CA . GLU A 1 168 ? 72.883 2.441 -95.829 1.00 64.00 168 GLU A CA 1
ATOM 1324 C C . GLU A 1 168 ? 74.402 2.192 -95.890 1.00 64.00 168 GLU A C 1
ATOM 1326 O O . GLU A 1 168 ? 75.017 2.317 -96.950 1.00 64.00 168 GLU A O 1
ATOM 1331 N N . LEU A 1 169 ? 75.000 1.714 -94.795 1.00 62.81 169 LEU A N 1
ATOM 1332 C CA . LEU A 1 169 ? 76.429 1.378 -94.718 1.00 62.81 169 LEU A CA 1
ATOM 1333 C C . LEU A 1 169 ? 76.805 0.164 -95.595 1.00 62.81 169 LEU A C 1
ATOM 1335 O O . LEU A 1 169 ? 77.944 0.036 -96.052 1.00 62.81 169 LEU A O 1
ATOM 1339 N N . LYS A 1 170 ? 75.849 -0.737 -95.859 1.00 59.09 170 LYS A N 1
ATOM 1340 C CA . LYS A 1 170 ? 76.011 -1.885 -96.767 1.00 59.09 170 LYS A CA 1
ATOM 1341 C C . LYS A 1 170 ? 75.911 -1.460 -98.237 1.00 59.09 170 LYS A C 1
ATOM 1343 O O . LYS A 1 170 ? 76.697 -1.957 -99.042 1.00 59.09 170 LYS A O 1
ATOM 1348 N N . ILE A 1 171 ? 75.024 -0.506 -98.553 1.00 59.97 171 ILE A N 1
ATOM 1349 C CA . ILE A 1 171 ? 74.911 0.145 -99.874 1.00 59.97 171 ILE A CA 1
ATOM 1350 C C . ILE A 1 171 ? 76.228 0.831 -100.251 1.00 59.97 171 ILE A C 1
ATOM 1352 O O . ILE A 1 171 ? 76.691 0.708 -101.383 1.00 59.97 171 ILE A O 1
ATOM 1356 N N . GLU A 1 172 ? 76.846 1.531 -99.298 1.00 57.44 172 GLU A N 1
ATOM 1357 C CA . GLU A 1 172 ? 78.079 2.292 -99.526 1.00 57.44 172 GLU A CA 1
ATOM 1358 C C . GLU A 1 172 ? 79.305 1.387 -99.766 1.00 57.44 172 GLU A C 1
ATOM 1360 O O . GLU A 1 172 ? 80.252 1.779 -100.449 1.00 57.44 172 GLU A O 1
ATOM 1365 N N . LYS A 1 173 ? 79.291 0.149 -99.248 1.00 56.09 173 LYS A N 1
ATOM 1366 C CA . LYS A 1 173 ? 80.457 -0.752 -99.267 1.00 56.09 173 LYS A CA 1
ATOM 1367 C C . LYS A 1 173 ? 80.432 -1.797 -100.386 1.00 56.09 173 LYS A C 1
ATOM 1369 O O . LYS A 1 173 ? 81.498 -2.178 -100.872 1.00 56.09 173 LYS A O 1
ATOM 1374 N N . HIS A 1 174 ? 79.254 -2.253 -100.813 1.00 54.00 174 HIS A N 1
ATOM 1375 C CA . HIS A 1 174 ? 79.087 -3.255 -101.869 1.00 54.00 174 HIS A CA 1
ATOM 1376 C C . HIS A 1 174 ? 77.853 -2.900 -102.708 1.00 54.00 174 HIS A C 1
ATOM 1378 O O . HIS A 1 174 ? 76.743 -2.905 -102.188 1.00 54.00 174 HIS A O 1
ATOM 1384 N N . GLY A 1 175 ? 78.047 -2.576 -103.993 1.00 57.91 175 GLY A N 1
ATOM 1385 C CA . GLY A 1 175 ? 76.953 -2.243 -104.913 1.00 57.91 175 GLY A CA 1
ATOM 1386 C C . GLY A 1 175 ? 75.797 -3.245 -104.810 1.00 57.91 175 GLY A C 1
ATOM 1387 O O . GLY A 1 175 ? 76.022 -4.453 -104.817 1.00 57.91 175 GLY A O 1
ATOM 1388 N N . LEU A 1 176 ? 74.587 -2.710 -104.645 1.00 56.03 176 LEU A N 1
ATOM 1389 C CA . LEU A 1 176 ? 73.389 -3.440 -104.237 1.00 56.03 176 LEU A CA 1
ATOM 1390 C C . LEU A 1 176 ? 72.968 -4.521 -105.235 1.00 56.03 176 LEU A C 1
ATOM 1392 O O . LEU A 1 176 ? 72.769 -4.236 -106.417 1.00 56.03 176 LEU A O 1
ATOM 1396 N N . ASP A 1 177 ? 72.723 -5.723 -104.716 1.00 62.66 177 ASP A N 1
ATOM 1397 C CA . ASP A 1 177 ? 71.887 -6.707 -105.392 1.00 62.66 177 ASP A CA 1
ATOM 1398 C C . ASP A 1 177 ? 70.433 -6.218 -105.315 1.00 62.66 177 ASP A C 1
ATOM 1400 O O . ASP A 1 177 ? 69.872 -6.029 -104.231 1.00 62.66 177 ASP A O 1
ATOM 1404 N N . LYS A 1 178 ? 69.858 -5.889 -106.473 1.00 65.94 178 LYS A N 1
ATOM 1405 C CA . LYS A 1 178 ? 68.559 -5.210 -106.590 1.00 65.94 178 LYS A CA 1
ATOM 1406 C C . LYS A 1 178 ? 67.434 -6.022 -105.941 1.00 65.94 178 LYS A C 1
ATOM 1408 O O . LYS A 1 178 ? 66.537 -5.441 -105.329 1.00 65.94 178 LYS A O 1
ATOM 1413 N N . ASP A 1 179 ? 67.531 -7.342 -106.020 1.00 68.31 179 ASP A N 1
ATOM 1414 C CA . ASP A 1 179 ? 66.514 -8.261 -105.518 1.00 68.31 179 ASP A CA 1
ATOM 1415 C C . ASP A 1 179 ? 66.479 -8.279 -103.977 1.00 68.31 179 ASP A C 1
ATOM 1417 O O . ASP A 1 179 ? 65.402 -8.316 -103.383 1.00 68.31 179 ASP A O 1
ATOM 1421 N N . ASP A 1 180 ? 67.630 -8.134 -103.311 1.00 72.62 180 ASP A N 1
ATOM 1422 C CA . ASP A 1 180 ? 67.727 -8.052 -101.844 1.00 72.62 180 ASP A CA 1
ATOM 1423 C C . ASP A 1 180 ? 67.107 -6.753 -101.298 1.00 72.62 180 ASP A C 1
ATOM 1425 O O . ASP A 1 180 ? 66.474 -6.738 -100.237 1.00 72.62 180 ASP A O 1
ATOM 1429 N N . VAL A 1 181 ? 67.259 -5.649 -102.038 1.00 71.31 181 VAL A N 1
ATOM 1430 C CA . VAL A 1 181 ? 66.659 -4.347 -101.702 1.00 71.31 181 VAL A CA 1
ATOM 1431 C C . VAL A 1 181 ? 65.146 -4.394 -101.870 1.00 71.31 181 VAL A C 1
ATOM 1433 O O . VAL A 1 181 ? 64.419 -3.914 -101.001 1.00 71.31 181 VAL A O 1
ATOM 1436 N N . GLU A 1 182 ? 64.660 -4.981 -102.965 1.00 75.81 182 GLU A N 1
ATOM 1437 C CA . GLU A 1 182 ? 63.225 -5.123 -103.218 1.00 75.81 182 GLU A CA 1
ATOM 1438 C C . GLU A 1 182 ? 62.561 -6.044 -102.185 1.00 75.81 182 GLU A C 1
ATOM 1440 O O . GLU A 1 182 ? 61.502 -5.698 -101.657 1.00 75.81 182 GLU A O 1
ATOM 1445 N N . MET A 1 183 ? 63.212 -7.151 -101.806 1.00 78.62 183 MET A N 1
ATOM 1446 C CA . MET A 1 183 ? 62.697 -8.073 -100.790 1.00 78.62 183 MET A CA 1
ATOM 1447 C C . MET A 1 183 ? 62.623 -7.415 -99.404 1.00 78.62 183 MET A C 1
ATOM 1449 O O . MET A 1 183 ? 61.601 -7.515 -98.722 1.00 78.62 183 MET A O 1
ATOM 1453 N N . LYS A 1 184 ? 63.664 -6.672 -99.002 1.00 79.38 184 LYS A N 1
ATOM 1454 C CA . LYS A 1 184 ? 63.654 -5.921 -97.737 1.00 79.38 184 LYS A CA 1
ATOM 1455 C C . LYS A 1 184 ? 62.650 -4.773 -97.733 1.00 79.38 184 LYS A C 1
ATOM 1457 O O . LYS A 1 184 ? 62.010 -4.537 -96.714 1.00 79.38 184 LYS A O 1
ATOM 1462 N N . ASN A 1 185 ? 62.461 -4.084 -98.857 1.00 80.31 185 ASN A N 1
ATOM 1463 C CA . ASN A 1 185 ? 61.466 -3.018 -98.958 1.00 80.31 185 ASN A CA 1
ATOM 1464 C C . ASN A 1 185 ? 60.033 -3.576 -98.867 1.00 80.31 185 ASN A C 1
ATOM 1466 O O . ASN A 1 185 ? 59.190 -2.994 -98.188 1.00 80.31 185 ASN A O 1
ATOM 1470 N N . ALA A 1 186 ? 59.765 -4.736 -99.477 1.00 78.88 186 ALA A N 1
ATOM 1471 C CA . ALA A 1 186 ? 58.488 -5.434 -99.325 1.00 78.88 186 ALA A CA 1
ATOM 1472 C C . ALA A 1 186 ? 58.243 -5.869 -97.868 1.00 78.88 186 ALA A C 1
ATOM 1474 O O . ALA A 1 186 ? 57.150 -5.651 -97.341 1.00 78.88 186 ALA A O 1
ATOM 1475 N N . GLN A 1 187 ? 59.271 -6.396 -97.194 1.00 80.50 187 GLN A N 1
ATOM 1476 C CA . GLN A 1 187 ? 59.207 -6.752 -95.774 1.00 80.50 187 GLN A CA 1
ATOM 1477 C C . GLN A 1 187 ? 58.932 -5.522 -94.893 1.00 80.50 187 GLN A C 1
ATOM 1479 O O . GLN A 1 187 ? 58.004 -5.534 -94.090 1.00 80.50 187 GLN A O 1
ATOM 1484 N N . HIS A 1 188 ? 59.644 -4.411 -95.107 1.00 82.31 188 HIS A N 1
ATOM 1485 C CA . HIS A 1 188 ? 59.407 -3.165 -94.373 1.00 82.31 188 HIS A CA 1
ATOM 1486 C C . HIS A 1 188 ? 58.005 -2.594 -94.616 1.00 82.31 188 HIS A C 1
ATOM 1488 O O . HIS A 1 188 ? 57.387 -2.067 -93.691 1.00 82.31 188 HIS A O 1
ATOM 1494 N N . GLN A 1 189 ? 57.466 -2.699 -95.835 1.00 81.81 189 GLN A N 1
ATOM 1495 C CA . GLN A 1 189 ? 56.090 -2.283 -96.123 1.00 81.81 189 GLN A CA 1
ATOM 1496 C C . GLN A 1 189 ? 55.068 -3.154 -95.387 1.00 81.81 189 GLN A C 1
ATOM 1498 O O . GLN A 1 189 ? 54.092 -2.626 -94.849 1.00 81.81 189 GLN A O 1
ATOM 1503 N N . GLN A 1 190 ? 55.308 -4.465 -95.311 1.00 86.56 190 GLN A N 1
ATOM 1504 C CA . GLN A 1 190 ? 54.474 -5.387 -94.545 1.00 86.56 190 GLN A CA 1
ATOM 1505 C C . GLN A 1 190 ? 54.534 -5.091 -93.039 1.00 86.56 190 GLN A C 1
ATOM 1507 O O . GLN A 1 190 ? 53.487 -4.999 -92.396 1.00 86.56 190 GLN A O 1
ATOM 1512 N N . ASP A 1 191 ? 55.727 -4.869 -92.489 1.00 83.12 191 ASP A N 1
ATOM 1513 C CA . ASP A 1 191 ? 55.918 -4.562 -91.069 1.00 83.12 191 ASP A CA 1
ATOM 1514 C C . ASP A 1 191 ? 55.328 -3.194 -90.705 1.00 83.12 191 ASP A C 1
ATOM 1516 O O . ASP A 1 191 ? 54.646 -3.056 -89.687 1.00 83.12 191 ASP A O 1
ATOM 1520 N N . THR A 1 192 ? 55.461 -2.202 -91.590 1.00 83.31 192 THR A N 1
ATOM 1521 C CA . THR A 1 192 ? 54.821 -0.887 -91.435 1.00 83.31 192 THR A CA 1
ATOM 1522 C C . THR A 1 192 ? 53.295 -1.009 -91.436 1.00 83.31 192 THR A C 1
ATOM 1524 O O . THR A 1 192 ? 52.621 -0.389 -90.610 1.00 83.31 192 THR A O 1
ATOM 1527 N N . ALA A 1 193 ? 52.724 -1.831 -92.322 1.00 83.25 193 ALA A N 1
ATOM 1528 C CA . ALA A 1 193 ? 51.285 -2.083 -92.348 1.00 83.25 193 ALA A CA 1
ATOM 1529 C C . ALA A 1 193 ? 50.807 -2.815 -91.079 1.00 83.25 193 ALA A C 1
ATOM 1531 O O . ALA A 1 193 ? 49.774 -2.452 -90.510 1.00 83.25 193 ALA A O 1
ATOM 1532 N N . ALA A 1 194 ? 51.576 -3.794 -90.594 1.00 85.44 194 ALA A N 1
ATOM 1533 C CA . ALA A 1 194 ? 51.277 -4.527 -89.366 1.00 85.44 194 ALA A CA 1
ATOM 1534 C C . ALA A 1 194 ? 51.346 -3.627 -88.119 1.00 85.44 194 ALA A C 1
ATOM 1536 O O . ALA A 1 194 ? 50.461 -3.691 -87.260 1.00 85.44 194 ALA A O 1
ATOM 1537 N N . LEU A 1 195 ? 52.350 -2.749 -88.031 1.00 86.31 195 LEU A N 1
ATOM 1538 C CA . LEU A 1 195 ? 52.468 -1.756 -86.961 1.00 86.31 195 LEU A CA 1
ATOM 1539 C C . LEU A 1 195 ? 51.314 -0.757 -86.995 1.00 86.31 195 LEU A C 1
ATOM 1541 O O . LEU A 1 195 ? 50.744 -0.457 -85.949 1.00 86.31 195 LEU A O 1
ATOM 1545 N N . LYS A 1 196 ? 50.910 -0.297 -88.184 1.00 87.56 196 LYS A N 1
ATOM 1546 C CA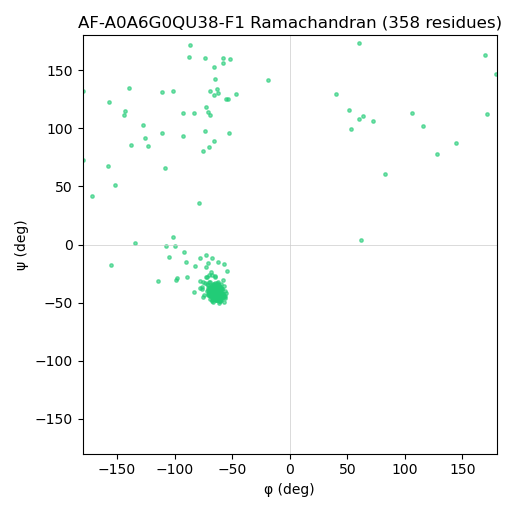 . LYS A 1 196 ? 49.770 0.612 -88.331 1.00 87.56 196 LYS A CA 1
ATOM 1547 C C . LYS A 1 196 ? 48.476 -0.014 -87.810 1.00 87.56 196 LYS A C 1
ATOM 1549 O O . LYS A 1 196 ? 47.767 0.632 -87.047 1.00 87.56 196 LYS A O 1
ATOM 1554 N N . MET A 1 197 ? 48.213 -1.285 -88.130 1.00 86.81 197 MET A N 1
ATOM 1555 C CA . MET A 1 197 ? 47.051 -1.995 -87.580 1.00 86.81 197 MET A CA 1
ATOM 1556 C C . MET A 1 197 ? 47.121 -2.162 -86.057 1.00 86.81 197 MET A C 1
ATOM 1558 O O . MET A 1 197 ? 46.108 -1.992 -85.383 1.00 86.81 197 MET A O 1
ATOM 1562 N N . LYS A 1 198 ? 48.301 -2.453 -85.491 1.00 88.44 198 LYS A N 1
ATOM 1563 C CA . LYS A 1 198 ? 48.471 -2.534 -84.029 1.00 88.44 198 LYS A CA 1
ATOM 1564 C C . LYS A 1 198 ? 48.233 -1.188 -83.346 1.00 88.44 198 LYS A C 1
ATOM 1566 O O . LYS A 1 198 ? 47.545 -1.145 -82.333 1.00 88.44 198 LYS A O 1
ATOM 1571 N N . ILE A 1 199 ? 48.759 -0.096 -83.901 1.00 83.88 199 ILE A N 1
ATOM 1572 C CA . ILE A 1 199 ? 48.556 1.258 -83.366 1.00 83.88 199 ILE A CA 1
ATOM 1573 C C . ILE A 1 199 ? 47.068 1.630 -83.394 1.00 83.88 199 ILE A C 1
ATOM 1575 O O . ILE A 1 199 ? 46.559 2.158 -82.407 1.00 83.88 199 ILE A O 1
ATOM 1579 N N . GLU A 1 200 ? 46.359 1.304 -84.478 1.00 86.81 200 GLU A N 1
ATOM 1580 C CA . GLU A 1 200 ? 44.912 1.526 -84.596 1.00 86.81 200 GLU A CA 1
ATOM 1581 C C . GLU A 1 200 ? 44.130 0.744 -83.524 1.00 86.81 200 GLU A C 1
ATOM 1583 O O . GLU A 1 200 ? 43.248 1.301 -82.871 1.00 86.81 200 GLU A O 1
ATOM 1588 N N . GLY A 1 201 ? 44.499 -0.521 -83.281 1.00 86.31 201 GLY A N 1
ATOM 1589 C CA . GLY A 1 201 ? 43.903 -1.340 -82.222 1.00 86.31 201 GLY A CA 1
ATOM 1590 C C . GLY A 1 201 ? 44.142 -0.763 -80.823 1.00 86.31 201 GLY A C 1
ATOM 1591 O O . GLY A 1 201 ? 43.202 -0.573 -80.056 1.00 86.31 201 GLY A O 1
ATOM 1592 N N . HIS A 1 202 ? 45.381 -0.371 -80.514 1.00 85.19 202 HIS A N 1
ATOM 1593 C CA . HIS A 1 202 ? 45.714 0.246 -79.225 1.00 85.19 202 HIS A CA 1
ATOM 1594 C C . HIS A 1 202 ? 44.988 1.588 -79.018 1.00 85.19 202 HIS A C 1
ATOM 1596 O O . HIS A 1 202 ? 44.633 1.937 -77.892 1.00 85.19 202 HIS A O 1
ATOM 1602 N N . HIS A 1 203 ? 44.754 2.353 -80.091 1.00 87.75 203 HIS A N 1
ATOM 1603 C CA . HIS A 1 203 ? 43.989 3.597 -80.023 1.00 87.75 203 HIS A CA 1
ATOM 1604 C C . HIS A 1 203 ? 42.527 3.345 -79.625 1.00 87.75 203 HIS A C 1
ATOM 1606 O O . HIS A 1 203 ? 41.982 4.070 -78.790 1.00 87.75 203 HIS A O 1
ATOM 1612 N N . GLN A 1 204 ? 41.915 2.291 -80.170 1.00 87.12 204 GLN A N 1
ATOM 1613 C CA . GLN A 1 204 ? 40.549 1.891 -79.830 1.00 87.12 204 GLN A CA 1
ATOM 1614 C C . GLN A 1 204 ? 40.434 1.467 -78.358 1.00 87.12 204 GLN A C 1
ATOM 1616 O O . GLN A 1 204 ? 39.543 1.954 -77.658 1.00 87.12 204 GLN A O 1
ATOM 1621 N N . ASP A 1 205 ? 41.368 0.655 -77.858 1.00 85.44 205 ASP A N 1
ATOM 1622 C CA . ASP A 1 205 ? 41.393 0.231 -76.449 1.00 85.44 205 ASP A CA 1
ATOM 1623 C C . ASP A 1 205 ? 41.529 1.426 -75.489 1.00 85.44 205 ASP A C 1
ATOM 1625 O O . ASP A 1 205 ? 40.838 1.516 -74.468 1.00 85.44 205 ASP A O 1
ATOM 1629 N N . LEU A 1 206 ? 42.373 2.402 -75.841 1.00 89.81 206 LEU A N 1
ATOM 1630 C CA . LEU A 1 206 ? 42.583 3.606 -75.037 1.00 89.81 206 LEU A CA 1
ATOM 1631 C C . LEU A 1 206 ? 41.324 4.489 -74.974 1.00 89.81 206 LEU A C 1
ATOM 1633 O O . LEU A 1 206 ? 41.027 5.070 -73.925 1.00 89.81 206 LEU A O 1
ATOM 1637 N N . CYS A 1 207 ? 40.542 4.555 -76.056 1.00 87.88 207 CYS A N 1
ATOM 1638 C CA . CYS A 1 207 ? 39.244 5.233 -76.061 1.00 87.88 207 CYS A CA 1
ATOM 1639 C C . CYS A 1 207 ? 38.234 4.576 -75.106 1.00 87.88 207 CYS A C 1
ATOM 1641 O O . CYS A 1 207 ? 37.530 5.289 -74.385 1.00 87.88 207 CYS A O 1
ATOM 1643 N N . VAL A 1 208 ? 38.183 3.240 -75.056 1.00 90.62 208 VAL A N 1
ATOM 1644 C CA . VAL A 1 208 ? 37.281 2.500 -74.155 1.00 90.62 208 VAL A CA 1
ATOM 1645 C C . VAL A 1 208 ? 37.650 2.737 -72.689 1.00 90.62 208 VAL A C 1
ATOM 1647 O O . VAL A 1 208 ? 36.781 3.064 -71.878 1.00 90.62 208 VAL A O 1
ATOM 1650 N N . LEU A 1 209 ? 38.939 2.652 -72.351 1.00 88.62 209 LEU A N 1
ATOM 1651 C CA . LEU A 1 209 ? 39.422 2.896 -70.987 1.00 88.62 209 LEU A CA 1
ATOM 1652 C C . LEU A 1 209 ? 39.138 4.327 -70.517 1.00 88.62 209 LEU A C 1
ATOM 1654 O O . LEU A 1 209 ? 38.732 4.538 -69.373 1.00 88.62 209 LEU A O 1
ATOM 1658 N N . LYS A 1 210 ? 39.283 5.318 -71.406 1.00 91.00 210 LYS A N 1
ATOM 1659 C CA . LYS A 1 210 ? 38.944 6.711 -71.093 1.00 91.00 210 LYS A CA 1
ATOM 1660 C C . LYS A 1 210 ? 37.460 6.872 -70.750 1.00 91.00 210 LYS A C 1
ATOM 1662 O O . LYS A 1 210 ? 37.139 7.524 -69.757 1.00 91.00 210 LYS A O 1
ATOM 1667 N N . MET A 1 211 ? 36.566 6.255 -71.527 1.00 89.56 211 MET A N 1
ATOM 1668 C CA . MET A 1 211 ? 35.128 6.281 -71.232 1.00 89.56 211 MET A CA 1
ATOM 1669 C C . MET A 1 211 ? 34.802 5.661 -69.867 1.00 89.56 211 MET A C 1
ATOM 1671 O O . MET A 1 211 ? 33.994 6.218 -69.123 1.00 89.56 211 MET A O 1
ATOM 1675 N N . GLN A 1 212 ? 35.442 4.543 -69.511 1.00 88.25 212 GLN A N 1
ATOM 1676 C CA . GLN A 1 212 ? 35.239 3.891 -68.213 1.00 88.25 212 GLN A CA 1
ATOM 1677 C C . GLN A 1 212 ? 35.717 4.763 -67.047 1.00 88.25 212 GLN A C 1
ATOM 1679 O O . GLN A 1 212 ? 34.998 4.914 -66.058 1.00 88.25 212 GLN A O 1
ATOM 1684 N N . LEU A 1 213 ? 36.888 5.393 -67.181 1.00 87.69 213 LEU A N 1
ATOM 1685 C CA . LEU A 1 213 ? 37.436 6.280 -66.155 1.00 87.69 213 LEU A CA 1
ATOM 1686 C C . LEU A 1 213 ? 36.526 7.496 -65.913 1.00 87.69 213 LEU A C 1
ATOM 1688 O O . LEU A 1 213 ? 36.262 7.864 -64.769 1.00 87.69 213 LEU A O 1
ATOM 1692 N N . GLU A 1 214 ? 35.997 8.103 -66.979 1.00 88.12 214 GLU A N 1
ATOM 1693 C CA . GLU A 1 214 ? 35.057 9.226 -66.872 1.00 88.12 214 GLU A CA 1
ATOM 1694 C C . GLU A 1 214 ? 33.733 8.824 -66.209 1.00 88.12 214 GLU A C 1
ATOM 1696 O O . GLU A 1 214 ? 33.132 9.622 -65.484 1.00 88.12 214 GLU A O 1
ATOM 1701 N N . GLN A 1 215 ? 33.263 7.596 -66.439 1.00 87.69 215 GLN A N 1
ATOM 1702 C CA . GLN A 1 215 ? 32.062 7.073 -65.790 1.00 87.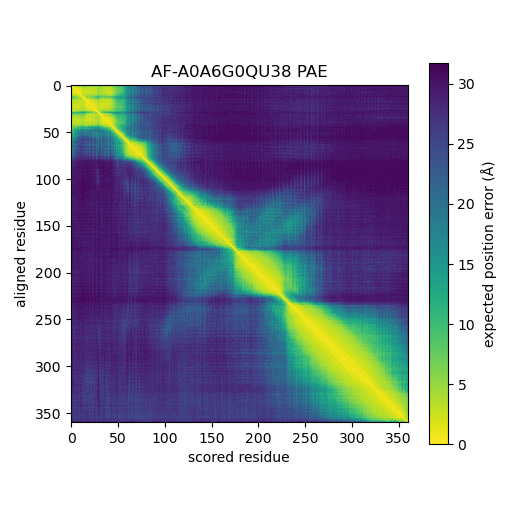69 215 GLN A CA 1
ATOM 1703 C C . GLN A 1 215 ? 32.297 6.812 -64.297 1.00 87.69 215 GLN A C 1
ATOM 1705 O O . GLN A 1 215 ? 31.470 7.205 -63.474 1.00 87.69 215 GLN A O 1
ATOM 1710 N N . GLN A 1 216 ? 33.434 6.215 -63.935 1.00 84.19 216 GLN A N 1
ATOM 1711 C CA . GLN A 1 216 ? 33.815 6.006 -62.537 1.00 84.19 216 GLN A CA 1
ATOM 1712 C C . GLN A 1 216 ? 34.019 7.329 -61.797 1.00 84.19 216 GLN A C 1
ATOM 1714 O O . GLN A 1 216 ? 33.540 7.483 -60.678 1.00 84.19 216 GLN A O 1
ATOM 1719 N N . SER A 1 217 ? 34.650 8.318 -62.434 1.00 85.88 217 SER A N 1
ATOM 1720 C CA . SER A 1 217 ? 34.809 9.653 -61.852 1.00 85.88 217 SER A CA 1
ATOM 1721 C C . SER A 1 217 ? 33.454 10.299 -61.555 1.00 85.88 217 SER A C 1
ATOM 1723 O O . SER A 1 217 ? 33.258 10.805 -60.453 1.00 85.88 217 SER A O 1
ATOM 1725 N N . ARG A 1 218 ? 32.484 10.200 -62.476 1.00 82.31 218 ARG A N 1
ATOM 1726 C CA . ARG A 1 218 ? 31.109 10.669 -62.235 1.00 82.31 218 ARG A CA 1
ATOM 1727 C C . ARG A 1 218 ? 30.424 9.932 -61.083 1.00 82.31 218 ARG A C 1
ATOM 1729 O O . ARG A 1 218 ? 29.726 10.572 -60.302 1.00 82.31 218 ARG A O 1
ATOM 1736 N N . TYR A 1 219 ? 30.631 8.622 -60.958 1.00 79.12 219 TYR A N 1
ATOM 1737 C CA . TYR A 1 219 ? 30.097 7.835 -59.845 1.00 79.12 219 TYR A CA 1
ATOM 1738 C C . TYR A 1 219 ? 30.689 8.277 -58.497 1.00 79.12 219 TYR A C 1
ATOM 1740 O O . TYR A 1 219 ? 29.941 8.531 -57.557 1.00 79.12 219 TYR A O 1
ATOM 1748 N N . ILE A 1 220 ? 32.004 8.487 -58.422 1.00 77.88 220 ILE A N 1
ATOM 1749 C CA . ILE A 1 220 ? 32.674 8.975 -57.206 1.00 77.88 220 ILE A CA 1
ATOM 1750 C C . ILE A 1 220 ? 32.167 10.374 -56.830 1.00 77.88 220 ILE A C 1
ATOM 1752 O O . ILE A 1 220 ? 31.773 10.599 -55.692 1.00 77.88 220 ILE A O 1
ATOM 1756 N N . THR A 1 221 ? 32.059 11.294 -57.794 1.00 75.75 221 THR A N 1
ATOM 1757 C CA . THR A 1 221 ? 31.487 12.628 -57.536 1.00 75.75 221 THR A CA 1
ATOM 1758 C C . THR A 1 221 ? 30.025 12.556 -57.082 1.00 75.75 221 THR A C 1
ATOM 1760 O O . THR A 1 221 ? 29.586 13.377 -56.275 1.00 75.75 221 THR A O 1
ATOM 1763 N N . SER A 1 222 ? 29.255 11.572 -57.561 1.00 72.00 222 SER A N 1
ATOM 1764 C CA . SER A 1 222 ? 27.886 11.352 -57.085 1.00 72.00 222 SER A CA 1
ATOM 1765 C C . SER A 1 222 ? 27.832 10.842 -55.642 1.00 72.00 222 SER A C 1
ATOM 1767 O O . SER A 1 222 ? 26.927 11.232 -54.915 1.00 72.00 222 SER A O 1
ATOM 1769 N N . LEU A 1 223 ? 28.818 10.053 -55.199 1.00 67.31 223 LEU A N 1
ATOM 1770 C CA . LEU A 1 223 ? 28.941 9.608 -53.807 1.00 67.31 223 LEU A CA 1
ATOM 1771 C C . LEU A 1 223 ? 29.355 10.754 -52.871 1.00 67.31 223 LEU A C 1
ATOM 1773 O O . LEU A 1 223 ? 28.778 10.884 -51.797 1.00 67.31 223 LEU A O 1
ATOM 1777 N N . ASP A 1 224 ? 30.260 11.636 -53.304 1.00 60.12 224 ASP A N 1
ATOM 1778 C CA . ASP A 1 224 ? 30.667 12.823 -52.528 1.00 60.12 224 ASP A CA 1
ATOM 1779 C C . ASP A 1 224 ? 29.553 13.881 -52.402 1.00 60.12 224 ASP A C 1
ATOM 1781 O O . ASP A 1 224 ? 29.556 14.699 -51.481 1.00 60.12 224 ASP A O 1
ATOM 1785 N N . THR A 1 225 ? 28.591 13.888 -53.332 1.00 57.28 225 THR A N 1
ATOM 1786 C CA . THR A 1 225 ? 27.429 14.795 -53.307 1.00 57.28 225 THR A CA 1
ATOM 1787 C C . THR A 1 225 ? 26.211 14.209 -52.590 1.00 57.28 225 THR A C 1
ATOM 1789 O O . THR A 1 225 ? 25.252 14.944 -52.334 1.00 57.28 225 THR A O 1
ATOM 1792 N N . VAL A 1 226 ? 26.252 12.934 -52.179 1.00 51.94 226 VAL A N 1
ATOM 1793 C CA . VAL A 1 226 ? 25.358 12.441 -51.123 1.00 51.94 226 VAL A CA 1
ATOM 1794 C C . VAL A 1 226 ? 25.758 13.169 -49.831 1.00 51.94 226 VAL A C 1
ATOM 1796 O O . VAL A 1 226 ? 26.942 13.184 -49.504 1.00 51.94 226 VAL A O 1
ATOM 1799 N N . PRO A 1 227 ? 24.837 13.807 -49.080 1.00 54.62 227 PRO A N 1
ATOM 1800 C CA . PRO A 1 227 ? 25.203 14.639 -47.935 1.00 54.62 227 PRO A CA 1
ATOM 1801 C C . PRO A 1 227 ? 25.732 13.792 -46.766 1.00 54.62 227 PRO A C 1
ATOM 1803 O O . PRO A 1 227 ? 25.014 13.485 -45.817 1.00 54.62 227 PRO A O 1
ATOM 1806 N N . SER A 1 228 ? 27.015 13.453 -46.804 1.00 55.47 228 SER A N 1
ATOM 1807 C CA . SER A 1 228 ? 27.721 12.658 -45.796 1.00 55.47 228 SER A CA 1
ATOM 1808 C C . SER A 1 228 ? 28.110 13.471 -44.546 1.00 55.47 228 SER A C 1
ATOM 1810 O O . SER A 1 228 ? 29.178 13.276 -43.982 1.00 55.47 228 SER A O 1
ATOM 1812 N N . GLY A 1 229 ? 27.295 14.440 -44.099 1.00 52.53 229 GLY A N 1
ATOM 1813 C CA . GLY A 1 229 ? 27.771 15.360 -43.049 1.00 52.53 229 GLY A CA 1
ATOM 1814 C C . GLY A 1 229 ? 26.770 16.069 -42.145 1.00 52.53 229 GLY A C 1
ATOM 1815 O O . GLY A 1 229 ? 27.181 16.533 -41.087 1.00 52.53 229 GLY A O 1
ATOM 1816 N N . ILE A 1 230 ? 25.482 16.165 -42.487 1.00 50.38 230 ILE A N 1
ATOM 1817 C CA . ILE A 1 230 ? 24.544 16.961 -41.664 1.00 50.38 230 ILE A CA 1
ATOM 1818 C C . ILE A 1 230 ? 23.473 16.099 -40.992 1.00 50.38 230 ILE A C 1
ATOM 1820 O O . ILE A 1 230 ? 23.089 16.393 -39.865 1.00 50.38 230 ILE A O 1
ATOM 1824 N N . VAL A 1 231 ? 23.052 14.994 -41.613 1.00 53.00 231 VAL A N 1
ATOM 1825 C CA . VAL A 1 231 ? 21.979 14.157 -41.048 1.00 53.00 231 VAL A CA 1
ATOM 1826 C C . VAL A 1 231 ? 22.516 13.172 -39.995 1.00 53.00 231 VAL A C 1
ATOM 1828 O O . VAL A 1 231 ? 21.940 13.065 -38.924 1.00 53.00 231 VAL A O 1
ATOM 1831 N N . GLN A 1 232 ? 23.680 12.541 -40.202 1.00 57.94 232 GLN A N 1
ATOM 1832 C CA . GLN A 1 232 ? 24.183 11.514 -39.267 1.00 57.94 232 GLN A CA 1
ATOM 1833 C C . GLN A 1 232 ? 24.826 12.063 -37.976 1.00 57.94 232 GLN A C 1
ATOM 1835 O O . GLN A 1 232 ? 24.731 11.431 -36.926 1.00 57.94 232 GLN A O 1
ATOM 1840 N N . HIS A 1 233 ? 25.462 13.241 -37.996 1.00 58.56 233 HIS A N 1
ATOM 1841 C CA . HIS A 1 233 ? 26.121 13.777 -36.794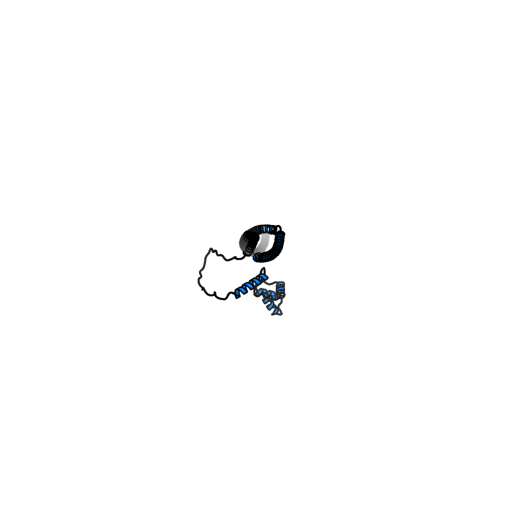 1.00 58.56 233 HIS A CA 1
ATOM 1842 C C . HIS A 1 233 ? 25.143 14.343 -35.752 1.00 58.56 233 HIS A C 1
ATOM 1844 O O . HIS A 1 233 ? 25.418 14.243 -34.555 1.00 58.56 233 HIS A O 1
ATOM 1850 N N . GLN A 1 234 ? 24.004 14.903 -36.178 1.00 63.62 234 GLN A N 1
ATOM 1851 C CA . GLN A 1 234 ? 22.961 15.357 -35.249 1.00 63.62 234 GLN A CA 1
ATOM 1852 C C . GLN A 1 234 ? 22.311 14.179 -34.518 1.00 63.62 234 GLN A C 1
ATOM 1854 O O . GLN A 1 234 ? 22.140 14.246 -33.300 1.00 63.62 234 GLN A O 1
ATOM 1859 N N . ASP A 1 235 ? 22.045 13.081 -35.224 1.00 74.06 235 ASP A N 1
ATOM 1860 C CA . ASP A 1 235 ? 21.448 11.884 -34.630 1.00 74.06 235 ASP A CA 1
ATOM 1861 C C . ASP A 1 235 ? 22.390 11.221 -33.614 1.00 74.06 235 ASP A C 1
ATOM 1863 O O . ASP A 1 235 ? 21.958 10.838 -32.528 1.00 74.06 235 ASP A O 1
ATOM 1867 N N . ILE A 1 236 ? 23.698 11.165 -33.892 1.00 78.06 236 ILE A N 1
ATOM 1868 C CA . ILE A 1 236 ? 24.686 10.624 -32.943 1.00 78.06 236 ILE A CA 1
ATOM 1869 C C . ILE A 1 236 ? 24.768 11.483 -31.671 1.00 78.06 236 ILE A C 1
ATOM 1871 O O . ILE A 1 236 ? 24.787 10.939 -30.565 1.00 78.06 236 ILE A O 1
ATOM 1875 N N . ALA A 1 237 ? 24.782 12.813 -31.799 1.00 79.00 237 ALA A N 1
ATOM 1876 C CA . ALA A 1 237 ? 24.808 13.710 -30.642 1.00 79.00 237 ALA A CA 1
ATOM 1877 C C . ALA A 1 237 ? 23.522 13.595 -29.800 1.00 79.00 237 ALA A C 1
ATOM 1879 O O . ALA A 1 237 ? 23.591 13.516 -28.571 1.00 79.00 237 ALA A O 1
ATOM 1880 N N . ALA A 1 238 ? 22.358 13.509 -30.453 1.00 79.06 238 ALA A N 1
ATOM 1881 C CA . ALA A 1 238 ? 21.075 13.303 -29.784 1.00 79.06 238 ALA A CA 1
ATOM 1882 C C . ALA A 1 238 ? 21.014 11.947 -29.056 1.00 79.06 238 ALA A C 1
ATOM 1884 O O . ALA A 1 238 ? 20.563 11.876 -27.911 1.00 79.06 238 ALA A O 1
ATOM 1885 N N . LEU A 1 239 ? 21.535 10.878 -29.668 1.00 83.56 239 LEU A N 1
ATOM 1886 C CA . LEU A 1 239 ? 21.616 9.551 -29.049 1.00 83.56 239 LEU A CA 1
ATOM 1887 C C . LEU A 1 239 ? 22.548 9.531 -27.829 1.00 83.56 239 LEU A C 1
ATOM 1889 O O . LEU A 1 239 ? 22.221 8.912 -26.814 1.00 83.56 239 LEU A O 1
ATOM 1893 N N . GLN A 1 240 ? 23.683 10.234 -27.883 1.00 86.50 240 GLN A N 1
ATOM 1894 C CA . GLN A 1 240 ? 24.595 10.360 -26.740 1.00 86.50 240 GLN A CA 1
ATOM 1895 C C . GLN A 1 240 ? 23.953 11.118 -25.574 1.00 86.50 240 GLN A C 1
ATOM 1897 O O . GLN A 1 240 ? 24.070 10.687 -24.423 1.00 86.50 240 GLN A O 1
ATOM 1902 N N . GLN A 1 241 ? 23.233 12.206 -25.863 1.00 87.44 241 GLN A N 1
ATOM 1903 C CA . GLN A 1 241 ? 22.488 12.946 -24.848 1.00 87.44 241 GLN A CA 1
ATOM 1904 C C . GLN A 1 241 ? 21.397 12.070 -24.212 1.00 87.44 241 GLN A C 1
ATOM 1906 O O . GLN A 1 241 ? 21.338 11.956 -22.987 1.00 87.44 241 GLN A O 1
ATOM 1911 N N . HIS A 1 242 ? 20.605 11.364 -25.023 1.00 86.69 242 HIS A N 1
ATOM 1912 C CA . HIS A 1 242 ? 19.564 10.465 -24.525 1.00 86.69 242 HIS A CA 1
ATOM 1913 C C . HIS A 1 242 ? 20.140 9.321 -23.668 1.00 86.69 242 HIS A C 1
ATOM 1915 O O . HIS A 1 242 ? 19.538 8.906 -22.674 1.00 86.69 242 HIS A O 1
ATOM 1921 N N . ALA A 1 243 ? 21.335 8.815 -23.993 1.00 89.44 243 ALA A N 1
ATOM 1922 C CA . ALA A 1 243 ? 22.017 7.804 -23.186 1.00 89.44 243 ALA A CA 1
ATOM 1923 C C . ALA A 1 243 ? 22.453 8.337 -21.807 1.00 89.44 243 ALA A C 1
ATOM 1925 O O . ALA A 1 243 ? 22.357 7.609 -20.813 1.00 89.44 243 ALA A O 1
ATOM 1926 N N . LEU A 1 244 ? 22.908 9.593 -21.725 1.00 90.62 244 LEU A N 1
ATOM 1927 C CA . LEU A 1 244 ? 23.236 10.251 -20.454 1.00 90.62 244 LEU A CA 1
ATOM 1928 C C . LEU A 1 244 ? 21.981 10.485 -19.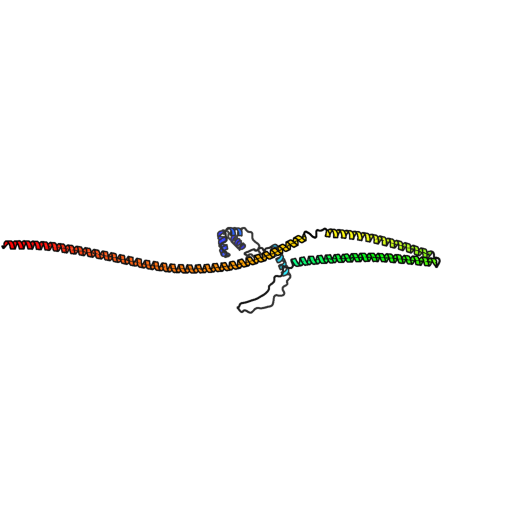606 1.00 90.62 244 LEU A C 1
ATOM 1930 O O . LEU A 1 244 ? 21.971 10.128 -18.428 1.00 90.62 244 LEU A O 1
ATOM 1934 N N . GLU A 1 245 ? 20.907 10.987 -20.215 1.00 90.88 245 GLU A N 1
ATOM 1935 C CA . GLU A 1 245 ? 19.611 11.176 -19.551 1.00 90.88 245 GLU A CA 1
ATOM 1936 C C . GLU A 1 245 ? 19.043 9.842 -19.046 1.00 90.88 245 GLU A C 1
ATOM 1938 O O . GLU A 1 245 ? 18.605 9.737 -17.902 1.00 90.88 245 GLU A O 1
ATOM 1943 N N . THR A 1 246 ? 19.157 8.769 -19.834 1.00 88.88 246 THR A N 1
ATOM 1944 C CA . THR A 1 246 ? 18.737 7.421 -19.418 1.00 88.88 246 THR A CA 1
ATOM 1945 C C . THR A 1 246 ? 19.546 6.907 -18.223 1.00 88.88 246 THR A C 1
ATOM 1947 O O . THR A 1 246 ? 18.999 6.228 -17.351 1.00 88.88 246 THR A O 1
ATOM 1950 N N . LYS A 1 247 ? 20.851 7.203 -18.151 1.00 91.00 247 LYS A N 1
ATOM 1951 C CA . LYS A 1 247 ? 21.682 6.837 -16.991 1.00 91.00 247 LYS A CA 1
ATOM 1952 C C . LYS A 1 247 ? 21.261 7.603 -15.737 1.00 91.00 247 LYS A C 1
ATOM 1954 O O . LYS A 1 247 ? 21.148 6.973 -14.687 1.00 91.00 247 LYS A O 1
ATOM 1959 N N . ALA A 1 248 ? 20.987 8.902 -15.857 1.00 90.75 248 ALA A N 1
ATOM 1960 C CA . ALA A 1 248 ? 20.483 9.717 -14.753 1.00 90.75 248 ALA A CA 1
ATOM 1961 C C . ALA A 1 248 ? 19.124 9.196 -14.253 1.00 90.75 248 ALA A C 1
ATOM 1963 O O . ALA A 1 248 ? 18.983 8.875 -13.076 1.00 90.75 248 ALA A O 1
ATOM 1964 N N . LEU A 1 249 ? 18.175 8.948 -15.163 1.00 93.25 249 LEU A N 1
ATOM 1965 C CA . LEU A 1 249 ? 16.861 8.397 -14.816 1.00 93.25 249 LEU A CA 1
ATOM 1966 C C . LEU A 1 249 ? 16.953 7.027 -14.130 1.00 93.25 249 LEU A C 1
ATOM 1968 O O . LEU A 1 249 ? 16.195 6.745 -13.206 1.00 93.25 249 LEU A O 1
ATOM 1972 N N . LYS A 1 250 ? 17.888 6.161 -14.541 1.00 93.56 250 LYS A N 1
ATOM 1973 C CA . LYS A 1 250 ? 18.114 4.874 -13.862 1.00 93.56 250 LYS A CA 1
ATOM 1974 C C . LYS A 1 250 ? 18.598 5.051 -12.421 1.00 93.56 250 LYS A C 1
ATOM 1976 O O . LYS A 1 250 ? 18.192 4.270 -11.563 1.00 93.56 250 LYS A O 1
ATOM 1981 N N . GLN A 1 251 ? 19.447 6.044 -12.158 1.00 93.88 251 GLN A N 1
ATOM 1982 C CA . GLN A 1 251 ? 19.902 6.356 -10.802 1.00 93.88 251 GLN A CA 1
ATOM 1983 C C . GLN A 1 251 ? 18.759 6.915 -9.949 1.00 93.88 251 GLN A C 1
ATOM 1985 O O . GLN A 1 251 ? 18.564 6.442 -8.831 1.00 93.88 251 GLN A O 1
ATOM 1990 N N . ASP A 1 252 ? 17.948 7.819 -10.500 1.00 95.44 252 ASP A N 1
ATOM 1991 C CA . ASP A 1 252 ? 16.785 8.379 -9.804 1.00 95.44 252 ASP A CA 1
ATOM 1992 C C . ASP A 1 252 ? 15.746 7.301 -9.468 1.00 95.44 252 ASP A C 1
ATOM 1994 O O . ASP A 1 252 ? 15.234 7.247 -8.350 1.00 95.44 252 ASP A O 1
ATOM 1998 N N . ILE A 1 253 ? 15.473 6.380 -10.401 1.00 94.12 253 ILE A N 1
ATOM 1999 C CA . ILE A 1 253 ? 14.580 5.238 -10.158 1.00 94.12 253 ILE A CA 1
ATOM 2000 C C . ILE A 1 253 ? 15.125 4.354 -9.030 1.00 94.12 253 ILE A C 1
ATOM 2002 O O . ILE A 1 253 ? 14.351 3.926 -8.175 1.00 94.12 253 ILE A O 1
ATOM 2006 N N . ALA A 1 254 ? 16.433 4.086 -9.001 1.00 94.94 254 ALA A N 1
ATOM 2007 C CA . ALA A 1 254 ? 17.043 3.294 -7.936 1.00 94.94 254 ALA A CA 1
ATOM 2008 C C . ALA A 1 254 ? 16.930 3.994 -6.569 1.00 94.94 254 ALA A C 1
ATOM 2010 O O . ALA A 1 254 ? 16.549 3.355 -5.589 1.00 94.94 254 ALA A O 1
ATOM 2011 N N . ALA A 1 255 ? 17.174 5.307 -6.516 1.00 95.75 255 ALA A N 1
ATOM 2012 C CA . ALA A 1 255 ? 17.029 6.102 -5.298 1.00 95.75 255 ALA A CA 1
ATOM 2013 C C . ALA A 1 255 ? 15.575 6.123 -4.792 1.00 95.75 255 ALA A C 1
ATOM 2015 O O . ALA A 1 255 ? 15.327 5.900 -3.607 1.00 95.75 255 ALA A O 1
ATOM 2016 N N . LEU A 1 256 ? 14.598 6.302 -5.689 1.00 96.50 256 LEU A N 1
ATOM 2017 C CA . LEU A 1 256 ? 13.172 6.246 -5.345 1.00 96.50 256 LEU A CA 1
ATOM 2018 C C . LEU A 1 256 ? 12.747 4.857 -4.853 1.00 96.50 256 LEU A C 1
ATOM 2020 O O . LEU A 1 256 ? 11.958 4.745 -3.915 1.00 96.50 256 LEU A O 1
ATOM 2024 N N . GLN A 1 257 ? 13.266 3.785 -5.456 1.00 95.38 257 GLN A N 1
ATOM 2025 C CA . GLN A 1 257 ? 13.000 2.418 -5.002 1.00 95.38 257 GLN A CA 1
ATOM 2026 C C . GLN A 1 257 ? 13.562 2.162 -3.601 1.00 95.38 257 GLN A C 1
ATOM 2028 O O . GLN A 1 257 ? 12.886 1.540 -2.777 1.00 95.38 257 GLN A O 1
ATOM 2033 N N . GLU A 1 258 ? 14.765 2.658 -3.312 1.00 96.12 258 GLU A N 1
ATOM 2034 C CA . GLU A 1 258 ? 15.362 2.564 -1.982 1.00 96.12 258 GLU A CA 1
ATOM 2035 C C . GLU A 1 258 ? 14.556 3.361 -0.948 1.00 96.12 258 GLU A C 1
ATOM 2037 O O . GLU A 1 258 ? 14.214 2.820 0.108 1.00 96.12 258 GLU A O 1
ATOM 2042 N N . GLN A 1 259 ? 14.166 4.596 -1.276 1.00 96.94 259 GLN A N 1
ATOM 2043 C CA . GLN A 1 259 ? 13.311 5.418 -0.420 1.00 96.94 259 GLN A CA 1
ATOM 2044 C C . GLN A 1 259 ? 11.988 4.703 -0.107 1.00 96.94 259 GLN A C 1
ATOM 2046 O O . GLN A 1 259 ? 11.629 4.543 1.061 1.00 96.94 259 GLN A O 1
ATOM 2051 N N . HIS A 1 260 ? 11.295 4.181 -1.123 1.00 95.81 260 HIS A N 1
ATOM 2052 C CA . HIS A 1 260 ? 10.050 3.437 -0.924 1.00 95.81 260 HIS A CA 1
ATOM 2053 C C . HIS A 1 260 ? 10.233 2.179 -0.063 1.00 95.81 260 HIS A C 1
ATOM 2055 O O . HIS A 1 260 ? 9.352 1.839 0.736 1.00 95.81 260 HIS A O 1
ATOM 2061 N N . ALA A 1 261 ? 11.362 1.476 -0.191 1.00 96.06 261 ALA A N 1
ATOM 2062 C CA . ALA A 1 261 ? 11.663 0.315 0.642 1.00 96.06 261 ALA A CA 1
ATOM 2063 C C . ALA A 1 261 ? 11.854 0.708 2.118 1.00 96.06 261 ALA A C 1
ATOM 2065 O O . ALA A 1 261 ? 11.344 0.021 3.012 1.00 96.06 261 ALA A O 1
ATOM 2066 N N . GLN A 1 262 ? 12.540 1.826 2.376 1.00 95.94 262 GLN A N 1
ATOM 2067 C CA . GLN A 1 262 ? 12.739 2.365 3.722 1.00 95.94 262 GLN A CA 1
ATOM 2068 C C . GLN A 1 262 ? 11.418 2.848 4.340 1.00 95.94 262 GLN A C 1
ATOM 2070 O O . GLN A 1 262 ? 11.086 2.439 5.455 1.00 95.94 262 GLN A O 1
ATOM 2075 N N . GLU A 1 263 ? 10.613 3.615 3.599 1.00 96.94 263 GLU A N 1
ATOM 2076 C CA . GLU A 1 263 ? 9.287 4.081 4.034 1.00 96.94 263 GLU A CA 1
ATOM 2077 C C . GLU A 1 263 ? 8.348 2.911 4.349 1.00 96.94 263 GLU A C 1
ATOM 2079 O O . GLU A 1 263 ? 7.685 2.891 5.385 1.00 96.94 263 GLU A O 1
ATOM 2084 N N . THR A 1 264 ? 8.340 1.874 3.507 1.00 96.12 264 THR A N 1
ATOM 2085 C CA . THR A 1 264 ? 7.531 0.669 3.745 1.00 96.12 264 THR A CA 1
ATOM 2086 C C . THR A 1 264 ? 7.953 -0.050 5.027 1.00 96.12 264 THR A C 1
ATOM 2088 O O . THR A 1 264 ? 7.112 -0.603 5.742 1.00 96.12 264 THR A O 1
ATOM 2091 N N . LYS A 1 265 ? 9.255 -0.072 5.336 1.00 95.81 265 LYS A N 1
ATOM 2092 C CA . LYS A 1 265 ? 9.771 -0.676 6.569 1.00 95.81 265 LYS A CA 1
ATOM 2093 C C . LYS A 1 265 ? 9.363 0.139 7.797 1.00 95.81 265 LYS A C 1
ATOM 2095 O O . LYS A 1 265 ? 8.913 -0.466 8.768 1.00 95.81 265 LYS A O 1
ATOM 2100 N N . ALA A 1 266 ? 9.462 1.467 7.729 1.00 96.06 266 ALA A N 1
ATOM 2101 C CA . ALA A 1 266 ? 9.025 2.369 8.793 1.00 96.06 266 ALA A CA 1
ATOM 2102 C C . ALA A 1 266 ? 7.517 2.228 9.061 1.00 96.06 266 ALA A C 1
ATOM 2104 O O . ALA A 1 266 ? 7.119 1.909 10.177 1.00 96.06 266 ALA A O 1
ATOM 2105 N N . LEU A 1 267 ? 6.682 2.291 8.017 1.00 97.31 267 LEU A N 1
ATOM 2106 C CA . LEU A 1 267 ? 5.229 2.131 8.145 1.00 97.31 267 LEU A CA 1
ATOM 2107 C C . LEU A 1 267 ? 4.831 0.778 8.748 1.00 97.31 267 LEU A C 1
ATOM 2109 O O . LEU A 1 267 ? 3.904 0.699 9.550 1.00 97.31 267 LEU A O 1
ATOM 2113 N N . LYS A 1 268 ? 5.532 -0.308 8.401 1.00 97.25 268 LYS A N 1
ATOM 2114 C CA . LYS A 1 268 ? 5.288 -1.622 9.019 1.00 97.25 268 LYS A CA 1
ATOM 2115 C C . LYS A 1 268 ? 5.606 -1.630 10.514 1.00 97.25 268 LYS A C 1
ATOM 2117 O O . LYS A 1 268 ? 4.892 -2.291 11.268 1.00 97.25 268 LYS A O 1
ATOM 2122 N N . GLN A 1 269 ? 6.659 -0.933 10.937 1.00 96.94 269 GLN A N 1
ATOM 2123 C CA . GLN A 1 269 ? 7.010 -0.805 12.352 1.00 96.94 269 GLN A CA 1
ATOM 2124 C C . GLN A 1 269 ? 5.971 0.034 13.101 1.00 96.94 269 GLN A C 1
ATOM 2126 O O . GLN A 1 269 ? 5.508 -0.398 14.155 1.00 96.94 269 GLN A O 1
ATOM 2131 N N . ASP A 1 270 ? 5.526 1.147 12.518 1.00 97.69 270 ASP A N 1
ATOM 2132 C CA . ASP A 1 270 ? 4.495 2.008 13.106 1.00 97.69 270 ASP A CA 1
ATOM 2133 C C . ASP A 1 270 ? 3.158 1.273 13.260 1.00 97.69 270 ASP A C 1
ATOM 2135 O O . ASP A 1 270 ? 2.535 1.323 14.321 1.00 97.69 270 ASP A O 1
ATOM 2139 N N . ILE A 1 271 ? 2.739 0.508 12.244 1.00 97.06 271 ILE A N 1
ATOM 2140 C CA . ILE A 1 271 ? 1.531 -0.329 12.316 1.00 97.06 271 ILE A CA 1
ATOM 2141 C C . ILE A 1 271 ? 1.660 -1.379 13.428 1.00 97.06 271 ILE A C 1
ATOM 2143 O O . ILE A 1 271 ? 0.698 -1.618 14.161 1.00 97.06 271 ILE A O 1
ATOM 2147 N N . ALA A 1 272 ? 2.831 -2.004 13.577 1.00 96.88 272 ALA A N 1
ATOM 2148 C CA . ALA A 1 272 ? 3.062 -2.991 14.628 1.00 96.88 272 ALA A CA 1
ATOM 2149 C C . ALA A 1 272 ? 3.017 -2.358 16.030 1.00 96.88 272 ALA A C 1
ATOM 2151 O O . ALA A 1 272 ? 2.386 -2.917 16.929 1.00 96.88 272 ALA A O 1
ATOM 2152 N N . ALA A 1 273 ? 3.627 -1.184 16.207 1.00 96.81 273 ALA A N 1
ATOM 2153 C CA . ALA A 1 273 ? 3.581 -0.430 17.457 1.00 96.81 273 ALA A CA 1
ATOM 2154 C C . ALA A 1 273 ? 2.147 0.001 17.807 1.00 96.81 273 ALA A C 1
ATOM 2156 O O . ALA A 1 273 ? 1.696 -0.206 18.935 1.00 96.81 273 ALA A O 1
ATOM 2157 N N . LEU A 1 274 ? 1.391 0.509 16.828 1.00 97.69 274 LEU A N 1
ATOM 2158 C CA . LEU A 1 274 ? -0.005 0.901 17.016 1.00 97.69 274 LEU A CA 1
ATOM 2159 C C . LEU A 1 274 ? -0.885 -0.300 17.397 1.00 97.69 274 LEU A C 1
ATOM 2161 O O . LEU A 1 274 ? -1.715 -0.203 18.298 1.00 97.69 274 LEU A O 1
ATOM 2165 N N . ALA A 1 275 ? -0.673 -1.457 16.764 1.00 97.31 275 ALA A N 1
ATOM 2166 C CA . ALA A 1 275 ? -1.390 -2.684 17.101 1.00 97.31 275 ALA A CA 1
ATOM 2167 C C . ALA A 1 275 ? -1.101 -3.153 18.538 1.00 97.31 275 ALA A C 1
ATOM 2169 O O . ALA A 1 275 ? -2.022 -3.574 19.241 1.00 97.31 275 ALA A O 1
ATOM 2170 N N . GLN A 1 276 ? 0.152 -3.051 18.996 1.00 96.81 276 GLN A N 1
ATOM 2171 C CA . GLN A 1 276 ? 0.522 -3.367 20.379 1.00 96.81 276 GLN A CA 1
ATOM 2172 C C . GLN A 1 276 ? -0.126 -2.402 21.378 1.00 96.81 276 GLN A C 1
ATOM 2174 O O . GLN A 1 276 ? -0.669 -2.851 22.388 1.00 96.81 276 GLN A O 1
ATOM 2179 N N . MET A 1 277 ? -0.123 -1.102 21.077 1.00 97.62 277 MET A N 1
ATOM 2180 C CA . MET A 1 277 ? -0.772 -0.084 21.905 1.00 97.62 277 MET A CA 1
ATOM 2181 C C . MET A 1 277 ? -2.279 -0.340 22.016 1.00 97.62 277 MET A C 1
ATOM 2183 O O . MET A 1 277 ? -2.805 -0.431 23.120 1.00 97.62 277 MET A O 1
ATOM 2187 N N . HIS A 1 278 ? -2.964 -0.583 20.895 1.00 97.50 278 HIS A N 1
ATOM 2188 C CA . HIS A 1 278 ? -4.391 -0.912 20.908 1.00 97.50 278 HIS A CA 1
ATOM 2189 C C . HIS A 1 278 ? -4.689 -2.187 21.705 1.00 97.50 278 HIS A C 1
ATOM 2191 O O . HIS A 1 278 ? -5.662 -2.232 22.456 1.00 97.50 278 HIS A O 1
ATOM 2197 N N . ALA A 1 279 ? -3.858 -3.227 21.578 1.00 96.94 279 ALA A N 1
ATOM 2198 C CA . ALA A 1 279 ? -4.022 -4.447 22.365 1.00 96.94 279 ALA A CA 1
ATOM 2199 C C . ALA A 1 279 ? -3.875 -4.176 23.874 1.00 96.94 279 ALA A C 1
ATOM 2201 O O . ALA A 1 279 ? -4.643 -4.714 24.677 1.00 96.94 279 ALA A O 1
ATOM 2202 N N . HIS A 1 280 ? -2.923 -3.319 24.252 1.00 97.19 280 HIS A N 1
ATOM 2203 C CA . HIS A 1 280 ? -2.718 -2.896 25.634 1.00 97.19 280 HIS A CA 1
ATOM 2204 C C . HIS A 1 280 ? -3.907 -2.091 26.175 1.00 97.19 280 HIS A C 1
ATOM 2206 O O . HIS A 1 280 ? -4.423 -2.403 27.252 1.00 97.19 280 HIS A O 1
ATOM 2212 N N . ASP A 1 281 ? -4.397 -1.118 25.411 1.00 97.88 281 ASP A N 1
ATOM 2213 C CA . ASP A 1 281 ? -5.537 -0.286 25.798 1.00 97.88 281 ASP A CA 1
ATOM 2214 C C . ASP A 1 281 ? -6.804 -1.127 25.966 1.00 97.88 281 ASP A C 1
ATOM 2216 O O . ASP A 1 281 ? -7.486 -1.029 26.987 1.00 97.88 281 ASP A O 1
ATOM 2220 N N . ILE A 1 282 ? -7.087 -2.035 25.025 1.00 98.06 282 ILE A N 1
ATOM 2221 C CA . ILE A 1 282 ? -8.222 -2.965 25.114 1.00 98.06 282 ILE A CA 1
ATOM 2222 C C . ILE A 1 282 ? -8.128 -3.823 26.383 1.00 98.06 282 ILE A C 1
ATOM 2224 O O . ILE A 1 282 ? -9.134 -4.020 27.072 1.00 98.06 282 ILE A O 1
ATOM 2228 N N . ALA A 1 283 ? -6.939 -4.329 26.722 1.00 97.19 283 ALA A N 1
ATOM 2229 C CA . ALA A 1 283 ? -6.738 -5.110 27.940 1.00 97.19 283 ALA A CA 1
ATOM 2230 C C . ALA A 1 283 ? -6.996 -4.272 29.206 1.00 97.19 283 ALA A C 1
ATOM 2232 O O . ALA A 1 283 ? -7.667 -4.739 30.134 1.00 97.19 283 ALA A O 1
ATOM 2233 N N . THR A 1 284 ? -6.524 -3.025 29.222 1.00 97.62 284 THR A N 1
ATOM 2234 C CA . THR A 1 284 ? -6.736 -2.077 30.322 1.00 97.62 284 THR A CA 1
ATOM 2235 C C . THR A 1 284 ? -8.216 -1.732 30.490 1.00 97.62 284 THR A C 1
ATOM 2237 O O . THR A 1 284 ? -8.750 -1.852 31.597 1.00 97.62 284 THR A O 1
ATOM 2240 N N . PHE A 1 285 ? -8.920 -1.410 29.400 1.00 98.06 285 PHE A N 1
ATOM 2241 C CA . PHE A 1 285 ? -10.362 -1.154 29.424 1.00 98.06 285 PHE A CA 1
ATOM 2242 C C . PHE A 1 285 ? -11.150 -2.367 29.907 1.00 98.06 285 PHE A C 1
ATOM 2244 O O . PHE A 1 285 ? -12.029 -2.231 30.755 1.00 98.06 285 PHE A O 1
ATOM 2251 N N . LYS A 1 286 ? -10.805 -3.572 29.438 1.00 98.12 286 LYS A N 1
ATOM 2252 C CA . LYS A 1 286 ? -11.457 -4.807 29.886 1.00 98.12 286 LYS A CA 1
ATOM 2253 C C . LYS A 1 286 ? -11.290 -5.018 31.391 1.00 98.12 286 LYS A C 1
ATOM 2255 O O . LYS A 1 286 ? -12.250 -5.384 32.064 1.00 98.12 286 LYS A O 1
ATOM 2260 N N . LYS A 1 287 ? -10.095 -4.760 31.933 1.00 97.56 287 LYS A N 1
ATOM 2261 C CA . LYS A 1 287 ? -9.834 -4.856 33.376 1.00 97.56 287 LYS A CA 1
ATOM 2262 C C . LYS A 1 287 ? -10.647 -3.827 34.167 1.00 97.56 287 LYS A C 1
ATOM 2264 O O . LYS A 1 287 ? -11.258 -4.191 35.169 1.00 97.56 287 LYS A O 1
ATOM 2269 N N . SER A 1 288 ? -10.692 -2.578 33.702 1.00 97.69 288 SER A N 1
ATOM 2270 C CA . SER A 1 288 ? -11.496 -1.514 34.318 1.00 97.69 288 SER A CA 1
ATOM 2271 C C . SER A 1 288 ? -12.992 -1.847 34.309 1.00 97.69 288 SER A C 1
ATOM 2273 O O . SER A 1 288 ? -13.646 -1.737 35.343 1.00 97.69 288 SER A O 1
ATOM 2275 N N . TYR A 1 289 ? -13.513 -2.355 33.191 1.00 98.00 289 TYR A N 1
ATOM 2276 C CA . TYR A 1 289 ? -14.912 -2.761 33.067 1.00 98.00 289 TYR A CA 1
ATOM 2277 C C . TYR A 1 289 ? -15.289 -3.886 34.041 1.00 98.00 289 TYR A C 1
ATOM 2279 O O . TYR A 1 289 ? -16.343 -3.838 34.671 1.00 98.00 289 TYR A O 1
ATOM 2287 N N . VAL A 1 290 ? -14.419 -4.890 34.208 1.00 97.69 290 VAL A N 1
ATOM 2288 C CA . VAL A 1 290 ? -14.646 -5.980 35.174 1.00 97.69 290 VAL A CA 1
ATOM 2289 C C . VAL A 1 290 ? -14.702 -5.451 36.608 1.00 97.69 290 VAL A C 1
ATOM 2291 O O . VAL A 1 290 ? -15.588 -5.857 37.358 1.00 97.69 290 VAL A O 1
ATOM 2294 N N . LEU A 1 291 ? -13.802 -4.535 36.981 1.00 97.19 291 LEU A N 1
ATOM 2295 C CA . LEU A 1 291 ? -13.823 -3.899 38.304 1.00 97.19 291 LEU A CA 1
ATOM 2296 C C . LEU A 1 291 ? -15.111 -3.095 38.510 1.00 97.19 291 LEU A C 1
ATOM 2298 O O . LEU A 1 291 ? -15.800 -3.283 39.507 1.00 97.19 291 LEU A O 1
ATOM 2302 N N . GLN A 1 292 ? -15.507 -2.294 37.520 1.00 97.94 292 GLN A N 1
ATOM 2303 C CA . GLN A 1 292 ? -16.747 -1.524 37.586 1.00 97.94 292 GLN A CA 1
ATOM 2304 C C . GLN A 1 292 ? -17.983 -2.430 37.735 1.00 97.94 292 GLN A C 1
ATOM 2306 O O . GLN A 1 292 ? -18.892 -2.123 38.505 1.00 97.94 292 GLN A O 1
ATOM 2311 N N . ALA A 1 293 ? -18.019 -3.571 37.042 1.00 97.12 293 ALA A N 1
ATOM 2312 C CA . ALA A 1 293 ? -19.096 -4.547 37.188 1.00 97.12 293 ALA A CA 1
ATOM 2313 C C . ALA A 1 293 ? -19.139 -5.165 38.601 1.00 97.12 293 ALA A C 1
ATOM 2315 O O . ALA A 1 293 ? -20.225 -5.378 39.147 1.00 97.12 293 ALA A O 1
ATOM 2316 N N . GLN A 1 294 ? -17.978 -5.423 39.214 1.00 97.06 294 GLN A N 1
ATOM 2317 C CA . GLN A 1 294 ? -17.881 -5.902 40.599 1.00 97.06 294 GLN A CA 1
ATOM 2318 C C . GLN A 1 294 ? -18.359 -4.851 41.609 1.00 97.06 294 GLN A C 1
ATOM 2320 O O . GLN A 1 294 ? -19.100 -5.191 42.538 1.00 97.06 294 GLN A O 1
ATOM 2325 N N . ASP A 1 295 ? -18.004 -3.583 41.404 1.00 97.88 295 ASP A N 1
ATOM 2326 C CA . ASP A 1 295 ? -18.449 -2.474 42.250 1.00 97.88 295 ASP A CA 1
ATOM 2327 C C . ASP A 1 295 ? -19.971 -2.308 42.182 1.00 97.88 295 ASP A C 1
ATOM 2329 O O . ASP A 1 295 ? -20.640 -2.270 43.217 1.00 97.88 295 ASP A O 1
ATOM 2333 N N . ILE A 1 296 ? -20.551 -2.315 40.976 1.00 97.69 296 ILE A N 1
ATOM 2334 C CA . ILE A 1 296 ? -22.009 -2.242 40.780 1.00 97.69 296 ILE A CA 1
ATOM 2335 C C . ILE A 1 296 ? -22.714 -3.416 41.471 1.00 97.69 296 ILE A C 1
ATOM 2337 O O . ILE A 1 296 ? -23.727 -3.217 42.148 1.00 97.69 296 ILE A O 1
ATOM 2341 N N . ALA A 1 297 ? -22.184 -4.637 41.349 1.00 97.38 297 ALA A N 1
ATOM 2342 C CA . ALA A 1 297 ? -22.751 -5.807 42.016 1.00 97.38 297 ALA A CA 1
ATOM 2343 C C . ALA A 1 297 ? -22.706 -5.676 43.549 1.00 97.38 297 ALA A C 1
ATOM 2345 O O . ALA A 1 297 ? -23.658 -6.060 44.233 1.00 97.38 297 ALA A O 1
ATOM 2346 N N . THR A 1 298 ? -21.626 -5.109 44.091 1.00 97.75 298 THR A N 1
ATOM 2347 C CA . THR A 1 298 ? -21.467 -4.861 45.530 1.00 97.75 298 THR A CA 1
ATOM 2348 C C . THR A 1 298 ? -22.453 -3.804 46.021 1.00 97.75 298 THR A C 1
ATOM 2350 O O . THR A 1 298 ? -23.186 -4.056 46.976 1.00 97.75 298 THR A O 1
ATOM 2353 N N . ILE A 1 299 ? -22.554 -2.670 45.323 1.00 97.88 299 ILE A N 1
ATOM 2354 C CA . ILE A 1 299 ? -23.517 -1.603 45.634 1.00 97.88 299 ILE A CA 1
ATOM 2355 C C . ILE A 1 299 ? -24.950 -2.144 45.596 1.00 97.88 299 ILE A C 1
ATOM 2357 O O . ILE A 1 299 ? -25.736 -1.884 46.505 1.00 97.88 299 ILE A O 1
ATOM 2361 N N . THR A 1 300 ? -25.281 -2.948 44.583 1.00 98.25 300 THR A N 1
ATOM 2362 C CA . THR A 1 300 ? -26.615 -3.548 44.436 1.00 98.25 300 THR A CA 1
ATOM 2363 C C . THR A 1 300 ? -26.959 -4.442 45.629 1.00 98.25 300 THR A C 1
ATOM 2365 O O . THR A 1 300 ? -28.053 -4.333 46.181 1.00 98.25 300 THR A O 1
ATOM 2368 N N . LYS A 1 301 ? -26.024 -5.293 46.077 1.00 98.00 301 LYS A N 1
ATOM 2369 C CA . LYS A 1 301 ? -26.219 -6.135 47.270 1.00 98.00 301 LYS A CA 1
ATOM 2370 C C . LYS A 1 301 ? -26.453 -5.297 48.525 1.00 98.00 301 LYS A C 1
ATOM 2372 O O . LYS A 1 301 ? -27.389 -5.588 49.268 1.00 98.00 301 LYS A O 1
ATOM 2377 N N . SER A 1 302 ? -25.651 -4.254 48.736 1.00 97.50 302 SER A N 1
ATOM 2378 C CA . SER A 1 302 ? -25.813 -3.347 49.877 1.00 97.50 302 SER A CA 1
ATOM 2379 C C . SER A 1 302 ? -27.174 -2.651 49.863 1.00 97.50 302 SER A C 1
ATOM 2381 O O . SER A 1 302 ? -27.833 -2.576 50.896 1.00 97.50 302 SER A O 1
ATOM 2383 N N . TYR A 1 303 ? -27.643 -2.210 48.692 1.00 97.62 303 TYR A N 1
ATOM 2384 C CA . TYR A 1 303 ? -28.949 -1.561 48.558 1.00 97.62 303 TYR A CA 1
ATOM 2385 C C . TYR A 1 303 ? -30.113 -2.518 48.855 1.00 97.62 303 TYR A C 1
ATOM 2387 O O . TYR A 1 303 ? -31.073 -2.146 49.528 1.00 97.62 303 TYR A O 1
ATOM 2395 N N . VAL A 1 304 ? -30.022 -3.775 48.402 1.00 97.88 304 VAL A N 1
ATOM 2396 C CA . VAL A 1 304 ? -31.017 -4.813 48.723 1.00 97.88 304 VAL A CA 1
ATOM 2397 C C . VAL A 1 304 ? -31.055 -5.092 50.226 1.00 97.88 304 VAL A C 1
ATOM 2399 O O . VAL A 1 304 ? -32.144 -5.171 50.795 1.00 97.88 304 VAL A O 1
ATOM 2402 N N . LEU A 1 305 ? -29.892 -5.199 50.876 1.00 97.44 305 LEU A N 1
ATOM 2403 C CA . LEU A 1 305 ? -29.808 -5.400 52.324 1.00 97.44 305 LEU A CA 1
ATOM 2404 C C . LEU A 1 305 ? -30.448 -4.225 53.079 1.00 97.44 305 LEU A C 1
ATOM 2406 O O . LEU A 1 305 ? -31.310 -4.430 53.929 1.00 97.44 305 LEU A O 1
ATOM 2410 N N . GLN A 1 306 ? -30.114 -2.993 52.692 1.00 97.69 306 GLN A N 1
ATOM 2411 C CA . GLN A 1 306 ? -30.689 -1.788 53.285 1.00 97.69 306 GLN A CA 1
ATOM 2412 C C . GLN A 1 306 ? -32.218 -1.731 53.108 1.00 97.69 306 GLN A C 1
ATOM 2414 O O . GLN A 1 306 ? -32.946 -1.347 54.023 1.00 97.69 306 GLN A O 1
ATOM 2419 N N . ALA A 1 307 ? -32.743 -2.148 51.952 1.00 96.75 307 ALA A N 1
ATOM 2420 C CA . ALA A 1 307 ? -34.185 -2.222 51.719 1.00 96.75 307 ALA A CA 1
ATOM 2421 C C . ALA A 1 307 ? -34.879 -3.265 52.621 1.00 96.75 307 ALA A C 1
ATOM 2423 O O . ALA A 1 307 ? -36.003 -3.035 53.089 1.00 96.75 307 ALA A O 1
ATOM 2424 N N . GLN A 1 308 ? -34.213 -4.393 52.897 1.00 96.69 308 GLN A N 1
ATOM 2425 C CA . GLN A 1 308 ? -34.693 -5.397 53.850 1.00 96.69 308 GLN A CA 1
ATOM 2426 C C . GLN A 1 308 ? -34.707 -4.844 55.279 1.00 96.69 308 GLN A C 1
ATOM 2428 O O . GLN A 1 308 ? -35.733 -4.946 55.950 1.00 96.69 308 GLN A O 1
ATOM 2433 N N . GLU A 1 309 ? -33.628 -4.191 55.716 1.00 97.06 309 GLU A N 1
ATOM 2434 C CA . GLU A 1 309 ? -33.530 -3.545 57.034 1.00 97.06 309 GLU A CA 1
ATOM 2435 C C . GLU A 1 309 ? -34.604 -2.465 57.235 1.00 97.06 309 GLU A C 1
ATOM 2437 O O . GLU A 1 309 ? -35.253 -2.397 58.277 1.00 97.06 309 GLU A O 1
ATOM 2442 N N . MET A 1 310 ? -34.870 -1.650 56.214 1.00 97.19 310 MET A N 1
ATOM 2443 C CA . MET A 1 310 ? -35.947 -0.657 56.265 1.00 97.19 310 MET A CA 1
ATOM 2444 C C . MET A 1 310 ? -37.332 -1.304 56.379 1.00 97.19 310 MET A C 1
ATOM 2446 O O . MET A 1 310 ? -38.221 -0.760 57.038 1.00 97.19 310 MET A O 1
ATOM 2450 N N . SER A 1 311 ? -37.538 -2.459 55.745 1.00 96.75 311 SER A N 1
ATOM 2451 C CA . SER A 1 311 ? -38.807 -3.190 55.820 1.00 96.75 311 SER A CA 1
ATOM 2452 C C . SER A 1 311 ? -39.017 -3.818 57.199 1.00 96.75 311 SER A C 1
ATOM 2454 O O . SER A 1 311 ? -40.103 -3.695 57.765 1.00 96.75 311 SER A O 1
ATOM 2456 N N . THR A 1 312 ? -37.979 -4.424 57.785 1.00 96.81 312 THR A N 1
ATOM 2457 C CA . THR A 1 312 ? -38.055 -4.972 59.149 1.00 96.81 312 THR A CA 1
ATOM 2458 C C . THR A 1 312 ? -38.263 -3.867 60.180 1.00 96.81 312 THR A C 1
ATOM 2460 O O . THR A 1 312 ? -39.109 -4.009 61.064 1.00 96.81 312 THR A O 1
ATOM 2463 N N . MET A 1 313 ? -37.577 -2.730 60.031 1.00 96.56 313 MET A N 1
ATOM 2464 C CA . MET A 1 313 ? -37.760 -1.564 60.895 1.00 96.56 313 MET A CA 1
ATOM 2465 C C . MET A 1 313 ? -39.195 -1.017 60.821 1.00 96.56 313 MET A C 1
ATOM 2467 O O . MET A 1 313 ? -39.783 -0.712 61.858 1.00 96.56 313 MET A O 1
ATOM 2471 N N . LYS A 1 314 ? -39.794 -0.938 59.623 1.00 97.25 314 LYS A N 1
ATOM 2472 C CA . LYS A 1 314 ? -41.201 -0.529 59.452 1.00 97.25 314 LYS A CA 1
ATOM 2473 C C . LYS A 1 314 ? -42.171 -1.462 60.176 1.00 97.25 314 LYS A C 1
ATOM 2475 O O . LYS A 1 314 ? -43.073 -0.976 60.857 1.00 97.25 314 LYS A O 1
ATOM 2480 N N . GLU A 1 315 ? -41.983 -2.777 60.072 1.00 96.38 315 GLU A N 1
ATOM 2481 C CA . GLU A 1 315 ? -42.829 -3.749 60.781 1.00 96.38 315 GLU A CA 1
ATOM 2482 C C . GLU A 1 315 ? -42.650 -3.675 62.304 1.00 96.38 315 GLU A C 1
ATOM 2484 O O . GLU A 1 315 ? -43.633 -3.705 63.049 1.00 96.38 315 GLU A O 1
ATOM 2489 N N . LEU A 1 316 ? -41.417 -3.489 62.786 1.00 96.31 316 LEU A N 1
ATOM 2490 C CA . LEU A 1 316 ? -41.154 -3.260 64.209 1.00 96.31 316 LEU A CA 1
ATOM 2491 C C . LEU A 1 316 ? -41.830 -1.980 64.713 1.00 96.31 316 LEU A C 1
ATOM 2493 O O . LEU A 1 316 ? -42.488 -2.018 65.753 1.00 96.31 316 LEU A O 1
ATOM 2497 N N . HIS A 1 317 ? -41.741 -0.876 63.966 1.00 95.62 317 HIS A N 1
ATOM 2498 C CA . HIS A 1 317 ? -42.436 0.371 64.297 1.00 95.62 317 HIS A CA 1
ATOM 2499 C C . HIS A 1 317 ? -43.955 0.196 64.334 1.00 95.62 317 HIS A C 1
ATOM 2501 O O . HIS A 1 317 ? -44.607 0.668 65.264 1.00 95.62 317 HIS A O 1
ATOM 2507 N N . LYS A 1 318 ? -44.529 -0.513 63.357 1.00 96.56 318 LYS A N 1
ATOM 2508 C CA . LYS A 1 318 ? -45.965 -0.815 63.318 1.00 96.56 318 LYS A CA 1
ATOM 2509 C C . LYS A 1 318 ? -46.404 -1.603 64.553 1.00 96.56 318 LYS A C 1
ATOM 2511 O O . LYS A 1 318 ? -47.398 -1.246 65.186 1.00 96.56 318 LYS A O 1
ATOM 2516 N N . LYS A 1 319 ? -45.639 -2.633 64.933 1.00 95.88 319 LYS A N 1
ATOM 2517 C CA . LYS A 1 319 ? -45.896 -3.429 66.139 1.00 95.88 319 LYS A CA 1
ATOM 2518 C C . LYS A 1 319 ? -45.782 -2.578 67.406 1.00 95.88 319 LYS A C 1
ATOM 2520 O O . LYS A 1 319 ? -46.691 -2.612 68.231 1.00 95.88 319 LYS A O 1
ATOM 2525 N N . ALA A 1 320 ? -44.724 -1.781 67.536 1.00 94.81 320 ALA A N 1
ATOM 2526 C CA . ALA A 1 320 ? -44.529 -0.887 68.676 1.00 94.81 320 ALA A CA 1
ATOM 2527 C C . ALA A 1 320 ? -45.688 0.112 68.828 1.00 94.81 320 ALA A C 1
ATOM 2529 O O . ALA A 1 320 ? -46.237 0.233 69.920 1.00 94.81 320 ALA A O 1
ATOM 2530 N N . ASN A 1 321 ? -46.128 0.745 67.735 1.00 94.88 321 ASN A N 1
ATOM 2531 C CA . ASN A 1 321 ? -47.265 1.670 67.749 1.00 94.88 321 ASN A CA 1
ATOM 2532 C C . ASN A 1 321 ? -48.571 0.987 68.175 1.00 94.88 321 ASN A C 1
ATOM 2534 O O . ASN A 1 321 ? -49.337 1.563 68.945 1.00 94.88 321 ASN A O 1
ATOM 2538 N N . SER A 1 322 ? -48.823 -0.245 67.715 1.00 94.00 322 SER A N 1
ATOM 2539 C CA . SER A 1 322 ? -50.009 -0.999 68.142 1.00 94.00 322 SER A CA 1
ATOM 2540 C C . SER A 1 322 ? -49.987 -1.323 69.641 1.00 94.00 322 SER A C 1
ATOM 2542 O O . SER A 1 322 ? -51.005 -1.169 70.314 1.00 94.00 322 SER A O 1
ATOM 2544 N N . SER A 1 323 ? -48.821 -1.686 70.188 1.00 93.62 323 SER A N 1
ATOM 2545 C CA . SER A 1 323 ? -48.652 -1.902 71.627 1.00 93.62 323 SER A CA 1
ATOM 2546 C C . SER A 1 323 ? -48.857 -0.613 72.423 1.00 93.62 323 SER A C 1
ATOM 2548 O O . SER A 1 323 ? -49.528 -0.645 73.450 1.00 93.62 323 SER A O 1
ATOM 2550 N N . LEU A 1 324 ? -48.319 0.512 71.935 1.00 94.00 324 LEU A N 1
ATOM 2551 C CA . LEU A 1 324 ? -48.426 1.814 72.596 1.00 94.00 324 LEU A CA 1
ATOM 2552 C C . LEU A 1 324 ? -49.888 2.279 72.693 1.00 94.00 324 LEU A C 1
ATOM 2554 O O . LEU A 1 324 ? -50.352 2.664 73.761 1.00 94.00 324 LEU A O 1
ATOM 2558 N N . SER A 1 325 ? -50.650 2.140 71.603 1.00 92.75 325 SER A N 1
ATOM 2559 C CA . SER A 1 325 ? -52.090 2.434 71.590 1.00 92.75 325 SER A CA 1
ATOM 2560 C C . SER A 1 325 ? -52.875 1.554 72.574 1.00 92.75 325 SER A C 1
ATOM 2562 O O . SER A 1 325 ? -53.789 2.036 73.250 1.00 92.75 325 SER A O 1
ATOM 2564 N N . GLY A 1 326 ? -52.498 0.277 72.701 1.00 92.75 326 GLY A N 1
ATOM 2565 C CA . GLY A 1 326 ? -53.068 -0.621 73.705 1.00 92.75 326 GLY A CA 1
ATOM 2566 C C . GLY A 1 326 ? -52.762 -0.172 75.137 1.00 92.75 326 GLY A C 1
ATOM 2567 O O . GLY A 1 326 ? -53.656 -0.176 75.983 1.00 92.75 326 GLY A O 1
ATOM 2568 N N . THR A 1 327 ? -51.527 0.262 75.411 1.00 93.31 327 THR A N 1
ATOM 2569 C CA . THR A 1 327 ? -51.154 0.795 76.730 1.00 93.31 327 THR A CA 1
ATOM 2570 C C . THR A 1 327 ? -51.840 2.120 77.042 1.00 93.31 327 THR A C 1
ATOM 2572 O O . THR A 1 327 ? -52.306 2.287 78.165 1.00 93.31 327 THR A O 1
ATOM 2575 N N . ASP A 1 328 ? -51.982 3.021 76.066 1.00 93.44 328 ASP A N 1
ATOM 2576 C CA . ASP A 1 328 ? -52.704 4.287 76.239 1.00 93.44 328 ASP A CA 1
ATOM 2577 C C . ASP A 1 328 ? -54.174 4.030 76.594 1.00 93.44 328 ASP A C 1
ATOM 2579 O O . ASP A 1 328 ? -54.689 4.596 77.558 1.00 93.44 328 ASP A O 1
ATOM 2583 N N . SER A 1 329 ? -54.817 3.083 75.900 1.00 92.94 329 SER A N 1
ATOM 2584 C CA . SER A 1 329 ? -56.193 2.660 76.199 1.00 92.94 329 SER A CA 1
ATOM 2585 C C . SER A 1 329 ? -56.324 2.086 77.618 1.00 92.94 329 SER A C 1
ATOM 2587 O O . SER A 1 329 ? -57.285 2.376 78.331 1.00 92.94 329 SER A O 1
ATOM 2589 N N . ALA A 1 330 ? -55.346 1.289 78.066 1.00 93.69 330 ALA A N 1
ATOM 2590 C CA . ALA A 1 330 ? -55.325 0.750 79.426 1.00 93.69 330 ALA A CA 1
ATOM 2591 C C . ALA A 1 330 ? -55.122 1.848 80.488 1.00 93.69 330 ALA A C 1
ATOM 2593 O O . ALA A 1 330 ? -55.770 1.820 81.535 1.00 93.69 330 ALA A O 1
ATOM 2594 N N . ILE A 1 331 ? -54.258 2.832 80.221 1.00 94.06 331 ILE A N 1
ATOM 2595 C CA . ILE A 1 331 ? -54.040 3.987 81.102 1.00 94.06 331 ILE A CA 1
ATOM 2596 C C . ILE A 1 331 ? -55.317 4.826 81.215 1.00 94.06 331 ILE A C 1
ATOM 2598 O O . ILE A 1 331 ? -55.674 5.232 82.324 1.00 94.06 331 ILE A O 1
ATOM 2602 N N . GLU A 1 332 ? -56.027 5.067 80.109 1.00 94.44 332 GLU A N 1
ATOM 2603 C CA . GLU A 1 332 ? -57.318 5.762 80.137 1.00 94.44 332 GLU A CA 1
ATOM 2604 C C . GLU A 1 332 ? -58.351 5.010 80.983 1.00 94.44 332 GLU A C 1
ATOM 2606 O O . GLU A 1 332 ? -58.977 5.616 81.855 1.00 94.44 332 GLU A O 1
ATOM 2611 N N . ALA A 1 333 ? -58.453 3.686 80.826 1.00 94.12 333 ALA A N 1
ATOM 2612 C CA . ALA A 1 333 ? -59.349 2.865 81.639 1.00 94.12 333 ALA A CA 1
ATOM 2613 C C . ALA A 1 333 ? -59.037 2.966 83.146 1.00 94.12 333 ALA A C 1
ATOM 2615 O O . ALA A 1 333 ? -59.943 3.155 83.961 1.00 94.12 333 ALA A O 1
ATOM 2616 N N . VAL A 1 334 ? -57.755 2.902 83.531 1.00 95.00 334 VAL A N 1
ATOM 2617 C CA . VAL A 1 334 ? -57.325 3.077 84.931 1.00 95.00 334 VAL A CA 1
ATOM 2618 C C . VAL A 1 334 ? -57.641 4.486 85.436 1.00 95.00 334 VAL A C 1
ATOM 2620 O O . VAL A 1 334 ? -58.113 4.646 86.564 1.00 95.00 334 VAL A O 1
ATOM 2623 N N . ARG A 1 335 ? -57.413 5.518 84.616 1.00 95.44 335 ARG A N 1
ATOM 2624 C CA . ARG A 1 335 ? -57.721 6.912 84.961 1.00 95.44 335 ARG A CA 1
ATOM 2625 C C . ARG A 1 335 ? -59.212 7.096 85.243 1.00 95.44 335 ARG A C 1
ATOM 2627 O O . ARG A 1 335 ? -59.563 7.774 86.209 1.00 95.44 335 ARG A O 1
ATOM 2634 N N . ASP A 1 336 ? -60.083 6.506 84.434 1.00 95.00 336 ASP A N 1
ATOM 2635 C CA . ASP A 1 336 ? -61.529 6.602 84.631 1.00 95.00 336 ASP A CA 1
ATOM 2636 C C . ASP A 1 336 ? -62.012 5.814 85.857 1.00 95.00 336 ASP A C 1
ATOM 2638 O O . ASP A 1 336 ? -62.852 6.310 86.616 1.00 95.00 336 ASP A O 1
ATOM 2642 N N . GLU A 1 337 ? -61.421 4.647 86.133 1.00 95.50 337 GLU A N 1
ATOM 2643 C CA . GLU A 1 337 ? -61.608 3.933 87.403 1.00 95.50 337 GLU A CA 1
ATOM 2644 C C . GLU A 1 337 ? -61.226 4.798 88.612 1.00 95.50 337 GLU A C 1
ATOM 2646 O O . GLU A 1 337 ? -61.962 4.844 89.604 1.00 95.50 337 GLU A O 1
ATOM 2651 N N . LEU A 1 338 ? -60.093 5.502 88.535 1.00 94.12 338 LEU A N 1
ATOM 2652 C CA . LEU A 1 338 ? -59.608 6.360 89.613 1.00 94.12 338 LEU A CA 1
ATOM 2653 C C . LEU A 1 338 ? -60.577 7.519 89.876 1.00 94.12 338 LEU A C 1
ATOM 2655 O O . LEU A 1 338 ? -60.986 7.722 91.016 1.00 94.12 338 LEU A O 1
ATOM 2659 N N . LYS A 1 339 ? -61.045 8.202 88.819 1.00 94.69 339 LYS A N 1
ATOM 2660 C CA . LYS A 1 339 ? -62.073 9.256 88.925 1.00 94.69 339 LYS A CA 1
ATOM 2661 C C . LYS A 1 339 ? -63.352 8.741 89.589 1.00 94.69 339 LYS A C 1
ATOM 2663 O O . LYS A 1 339 ? -63.971 9.449 90.386 1.00 94.69 339 LYS A O 1
ATOM 2668 N N . LYS A 1 340 ? -63.773 7.512 89.265 1.00 94.50 340 LYS A N 1
ATOM 2669 C CA . LYS A 1 340 ? -64.952 6.884 89.878 1.00 94.50 340 LYS A CA 1
ATOM 2670 C C . LYS A 1 340 ? -64.737 6.650 91.375 1.00 94.50 340 LYS A C 1
ATOM 2672 O O . LYS A 1 340 ? -65.632 6.957 92.162 1.00 94.50 340 LYS A O 1
ATOM 2677 N N . LYS A 1 341 ? -63.564 6.146 91.772 1.00 94.19 341 LYS A N 1
ATOM 2678 C CA . LYS A 1 341 ? -63.192 5.950 93.184 1.00 94.19 341 LYS A CA 1
ATOM 2679 C C . LYS A 1 341 ? -63.094 7.277 93.940 1.00 94.19 341 LYS A C 1
ATOM 2681 O O . LYS A 1 341 ? -63.654 7.374 95.028 1.00 94.19 341 LYS A O 1
ATOM 2686 N N . ASP A 1 342 ? -62.505 8.313 93.347 1.00 94.75 342 ASP A N 1
ATOM 2687 C CA . ASP A 1 342 ? -62.450 9.659 93.935 1.00 94.75 342 ASP A CA 1
ATOM 2688 C C . ASP A 1 342 ? -63.847 10.229 94.196 1.00 94.75 342 ASP A C 1
ATOM 2690 O O . ASP A 1 342 ? -64.112 10.773 95.269 1.00 94.75 342 ASP A O 1
ATOM 2694 N N . LYS A 1 343 ? -64.782 10.047 93.254 1.00 93.62 343 LYS A N 1
ATOM 2695 C CA . LYS A 1 343 ? -66.179 10.467 93.429 1.00 93.62 343 LYS A CA 1
ATOM 2696 C C . LYS A 1 343 ? -66.864 9.741 94.593 1.00 93.62 343 LYS A C 1
ATOM 2698 O O . LYS A 1 343 ? -67.620 10.362 95.336 1.00 93.62 343 LYS A O 1
ATOM 2703 N N . ILE A 1 344 ? -66.588 8.446 94.775 1.00 93.81 344 ILE A N 1
ATOM 2704 C CA . ILE A 1 344 ? -67.082 7.669 95.923 1.00 93.81 344 ILE A CA 1
ATOM 2705 C C . ILE A 1 344 ? -66.481 8.203 97.231 1.00 93.81 344 ILE A C 1
ATOM 2707 O O . ILE A 1 344 ? -67.216 8.421 98.191 1.00 93.81 344 ILE A O 1
ATOM 2711 N N . LEU A 1 345 ? -65.169 8.455 97.270 1.00 92.62 345 LEU A N 1
ATOM 2712 C CA . LEU A 1 345 ? -64.481 8.987 98.452 1.00 92.62 345 LEU A CA 1
ATOM 2713 C C . LEU A 1 345 ? -64.986 10.380 98.850 1.00 92.62 345 LEU A C 1
ATOM 2715 O O . LEU A 1 345 ? -65.145 10.647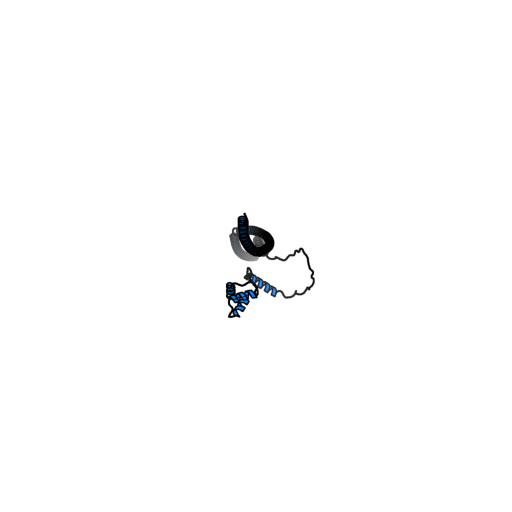 100.040 1.00 92.62 345 LEU A O 1
ATOM 2719 N N . LEU A 1 346 ? -65.274 11.248 97.875 1.00 91.81 346 LEU A N 1
ATOM 2720 C CA . LEU A 1 346 ? -65.937 12.536 98.104 1.00 91.81 346 LEU A CA 1
ATOM 2721 C C . LEU A 1 346 ? -67.316 12.346 98.749 1.00 91.81 346 LEU A C 1
ATOM 2723 O O . LEU A 1 346 ? -67.582 12.946 99.783 1.00 91.81 346 LEU A O 1
ATOM 2727 N N . GLY A 1 347 ? -68.143 11.439 98.220 1.00 91.38 347 GLY A N 1
ATOM 2728 C CA . GLY A 1 347 ? -69.447 11.135 98.817 1.00 91.38 347 GLY A CA 1
ATOM 2729 C C . GLY A 1 347 ? -69.348 10.599 100.252 1.00 91.38 347 GLY A C 1
ATOM 2730 O O . GLY A 1 347 ? -70.108 11.018 101.121 1.00 91.38 347 GLY A O 1
ATOM 2731 N N . ILE A 1 348 ? -68.381 9.717 100.538 1.00 92.31 348 ILE A N 1
ATOM 2732 C CA . ILE A 1 348 ? -68.121 9.233 101.906 1.00 92.31 348 ILE A CA 1
ATOM 2733 C C . ILE A 1 348 ? -67.721 10.395 102.823 1.00 92.31 348 ILE A C 1
ATOM 2735 O O . ILE A 1 348 ? -68.229 10.492 103.939 1.00 92.31 348 ILE A O 1
ATOM 2739 N N . ARG A 1 349 ? -66.833 11.287 102.363 1.00 91.81 349 ARG A N 1
ATOM 2740 C CA . ARG A 1 349 ? -66.414 12.479 103.115 1.00 91.81 349 ARG A CA 1
ATOM 2741 C C . ARG A 1 349 ? -67.610 13.355 103.478 1.00 91.81 349 ARG A C 1
ATOM 2743 O O . ARG A 1 349 ? -67.711 13.775 104.627 1.00 91.81 349 ARG A O 1
ATOM 2750 N N . ASP A 1 350 ? -68.513 13.595 102.533 1.00 91.00 350 ASP A N 1
ATOM 2751 C CA . ASP A 1 350 ? -69.707 14.413 102.757 1.00 91.00 350 ASP A CA 1
ATOM 2752 C C . ASP A 1 350 ? -70.633 13.783 103.809 1.00 91.00 350 ASP A C 1
ATOM 2754 O O . ASP A 1 350 ? -71.088 14.472 104.723 1.00 91.00 350 ASP A O 1
ATOM 2758 N N . VAL A 1 351 ? -70.839 12.461 103.753 1.00 89.94 351 VAL A N 1
ATOM 2759 C CA . VAL A 1 351 ? -71.612 11.713 104.763 1.00 89.94 351 VAL A CA 1
ATOM 2760 C C . VAL A 1 351 ? -70.959 11.789 106.145 1.00 89.94 351 VAL A C 1
ATOM 2762 O O . VAL A 1 351 ? -71.642 12.040 107.137 1.00 89.94 351 VAL A O 1
ATOM 2765 N N . VAL A 1 352 ? -69.640 11.595 106.234 1.00 89.56 352 VAL A N 1
ATOM 2766 C CA . VAL A 1 352 ? -68.901 11.694 107.503 1.00 89.56 352 VAL A CA 1
ATOM 2767 C C . VAL A 1 352 ? -68.999 13.107 108.080 1.00 89.56 352 VAL A C 1
ATOM 2769 O O . VAL A 1 352 ? -69.275 13.256 109.269 1.00 89.56 352 VAL A O 1
ATOM 2772 N N . ASN A 1 353 ? -68.838 14.143 107.254 1.00 88.44 353 ASN A N 1
ATOM 2773 C CA . ASN A 1 353 ? -68.987 15.535 107.680 1.00 88.44 353 ASN A CA 1
ATOM 2774 C C . ASN A 1 353 ? -70.402 15.823 108.203 1.00 88.44 353 ASN A C 1
ATOM 2776 O O . ASN A 1 353 ? -70.541 16.448 109.254 1.00 88.44 353 ASN A O 1
ATOM 2780 N N . ALA A 1 354 ? -71.440 15.327 107.523 1.00 85.12 354 ALA A N 1
ATOM 2781 C CA . ALA A 1 354 ? -72.824 15.447 107.980 1.00 85.12 354 ALA A CA 1
ATOM 2782 C C . ALA A 1 354 ? -73.050 14.739 109.331 1.00 85.12 354 ALA A C 1
ATOM 2784 O O . ALA A 1 354 ? -73.689 15.293 110.224 1.00 85.12 354 ALA A O 1
ATOM 2785 N N . LEU A 1 355 ? -72.473 13.547 109.523 1.00 83.31 355 LEU A N 1
ATOM 2786 C CA . LEU A 1 355 ? -72.538 12.819 110.795 1.00 83.31 355 LEU A CA 1
ATOM 2787 C C . LEU A 1 355 ? -71.829 13.564 111.934 1.00 83.31 355 LEU A C 1
ATOM 2789 O O . LEU A 1 355 ? -72.356 13.608 113.044 1.00 83.31 355 LEU A O 1
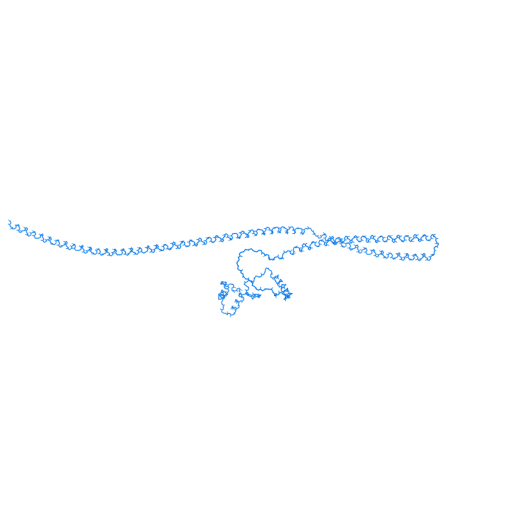ATOM 2793 N N . ILE A 1 356 ? -70.665 14.166 111.673 1.00 84.25 356 ILE A N 1
ATOM 2794 C CA . ILE A 1 356 ? -69.946 14.992 112.657 1.00 84.25 356 ILE A CA 1
ATOM 2795 C C . ILE A 1 356 ? -70.783 16.219 113.040 1.00 84.25 356 ILE A C 1
ATOM 2797 O O . ILE A 1 356 ? -70.928 16.503 114.225 1.00 84.25 356 ILE A O 1
ATOM 2801 N N . GLN A 1 357 ? -71.380 16.908 112.062 1.00 79.12 357 GLN A N 1
ATOM 2802 C CA . GLN A 1 357 ? -72.255 18.061 112.310 1.00 79.12 357 GLN A CA 1
ATOM 2803 C C . GLN A 1 357 ? -73.538 17.695 113.063 1.00 79.12 357 GLN A C 1
ATOM 2805 O O . GLN A 1 357 ? -74.062 18.532 113.777 1.00 79.12 357 GLN A O 1
ATOM 2810 N N . SER A 1 358 ? -74.038 16.460 112.936 1.00 76.81 358 SER A N 1
ATOM 2811 C CA . SER A 1 358 ? -75.230 15.999 113.667 1.00 76.81 358 SER A CA 1
ATOM 2812 C C . SER A 1 358 ? -74.983 15.640 115.142 1.00 76.81 358 SER A C 1
ATOM 2814 O O . SER A 1 358 ? -75.938 15.402 115.878 1.00 76.81 358 SER A O 1
ATOM 2816 N N . LYS A 1 359 ? -73.713 15.536 115.563 1.00 69.19 359 LYS A N 1
ATOM 2817 C CA . LYS A 1 359 ? -73.301 15.147 116.926 1.00 69.19 359 LYS A CA 1
ATOM 2818 C C . LYS A 1 359 ? -72.806 16.309 117.793 1.00 69.19 359 LYS A C 1
ATOM 2820 O O . LYS A 1 359 ? -72.627 16.099 118.992 1.00 69.19 359 LYS A O 1
ATOM 2825 N N . ASN A 1 360 ? -72.580 17.477 117.198 1.00 51.97 360 ASN A N 1
ATOM 2826 C CA . ASN A 1 360 ? -72.340 18.747 117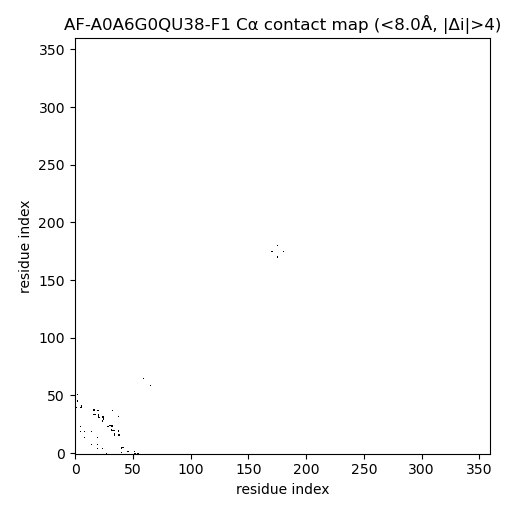.888 1.00 51.97 360 ASN A CA 1
ATOM 2827 C C . ASN A 1 360 ? -73.615 19.585 117.840 1.00 51.97 360 ASN A C 1
ATOM 2829 O O . ASN A 1 360 ? -73.798 20.402 118.767 1.00 51.97 360 ASN A O 1
#

Radius of gyration: 68.51 Å; Cα contacts (8 Å, |Δi|>4): 38; chains: 1; bounding box: 156×60×224 Å

pLDDT: mean 74.84, std 19.93, range [27.97, 98.25]

Secondary structure (DSSP, 8-state):
-HHHHHHHHHT-TT--HHHHHHHHHHHH-S----HHHHHHHHHSPP---S-TT-S-----S-HHHHHHHHHHHHHHHHHS-S---------------------------SSHHHHHHHHHHHHHHHHHHHHHHHHHHHHHHHHHHHHHHHHHHHHHHHHHHHHHHHHHHHHHHS---HHHHHHHHHHHHHHHHHHHHHHHHHHHHHHHHHHHHHHHHHHHHHHHTS-TTTHHHHHHHHHHHHHHHHHHHHHHHHHHHHHHHHHHHHHHHHHHHHHHHHHHHHHHHHHHHHHHHHHHHHHHHHHHHHHHHHHHHHHHHHHHHHHHHHHHHHHHHHHHHHHHHHHHHHHHHHHHHHHHHTT-